Protein AF-A0A7S4JQP8-F1 (afdb_monomer)

Nearest PDB structures (foldseek):
  1o8s-assembly1_A  TM=8.466E-01  e=2.818E-06  Thermoclostridium stercorarium
  1w9s-assembly1_A  TM=8.184E-01  e=6.500E-06  Halalkalibacterium halodurans
  2v4v-assembly1_A  TM=8.368E-01  e=8.010E-06  Ruminiclostridium cellulolyticum
  8hcj-assembly2_F  TM=8.180E-01  e=1.754E-05  Pseudopedobacter saltans DSM 12145
  3c7o-assembly1_A  TM=5.383E-01  e=2.060E-06  Bacillus subtilis

pLDDT: mean 78.89, std 19.64, range [26.47, 97.94]

Foldseek 3Di:
DDPDDDPDDWWFFKWFFKKWFAFPNDADDDDDDDDPDPQFFFWWAQQALPEPRHPDIDGDGLQWWAWAKWWDQDDDPLWDFDPPGNITIAQQFDPNRDHRGTDGNVVRQVRQVVRVTGFAANVCSNVSRHPPRDDPRNRITYTHPATPDQPNHMDQQVQFPDWDDQVPDDPAWDDDPSIITRQIAFTKTKDFWHAQAAWPGTFKMKTKIADQDDFWKKFKAWADSPHDGFWIGGDDHLNGRPRIDIDITTGHTDHGTTMIMIHIHD

Secondary structure (DSSP, 8-state):
--------------EEEEEEEEETTEE---------SS---EEEEES-TTSTTTT-EEEE-TTS-BB--EEESS--TT-EE-TT-SSEEESSBTTTTB--SSB-HHHHHHHHHHTT-EEPPHHHHHTTTTTTSSTTGGGSEEE-SS-S----S-EEGGG-SEE--TTSSSS--EEETTEEE---TT-EEEEEEEE--STTSEEEEEEEEE--S---EEEEEESSTTSPEEEEE-PPP-SSTT-EEEEEEEB----SEEEEEEEEE-

Solvent-accessible surface area (backbone atoms only — not comparable to full-atom values): 14290 Å² total; per-residue (Å²): 141,81,87,72,84,73,79,76,86,80,65,31,51,47,27,36,38,30,40,29,52,34,43,86,89,42,81,53,74,84,84,84,89,80,72,102,56,102,70,79,40,33,18,25,26,18,27,16,55,90,38,98,47,31,78,41,72,44,72,35,54,50,83,44,68,31,18,47,43,30,27,25,86,60,92,53,94,89,49,42,65,43,97,92,36,86,40,26,15,27,24,50,48,70,94,84,45,44,64,48,71,64,39,32,49,70,57,43,44,51,56,18,45,77,68,75,29,34,47,27,42,48,67,47,32,67,69,37,37,55,44,95,40,48,80,74,44,38,73,32,50,20,49,25,70,29,54,67,59,54,45,80,21,70,38,50,38,58,66,46,73,45,60,61,68,68,81,79,48,97,79,35,76,41,75,52,97,50,20,26,32,47,37,32,72,76,30,35,42,22,38,65,50,36,40,35,43,59,74,82,42,24,48,33,42,31,40,32,35,11,20,50,61,75,73,38,34,32,41,33,14,44,54,38,94,84,37,60,76,38,31,65,44,74,74,64,73,53,76,27,54,87,35,69,48,79,48,77,32,62,38,55,76,42,60,44,73,37,31,36,12,43,32,24,37,109

Sequence (266 aa):
MARFPHPAVLSLLLMVASLLLIFDGRVITRKNTRGLSGDYGMMTVCGSTHTECGGKEVEADKSDLHAVRCCRDTEAPGWKKRQDCDVWATSHLGEDRTCYPTVTYETAEVICASTGARLCTASELLRDCLTNTGCGHNRRMVWSSSYPFPLYGRTLATDFVASVPTTVDTFGIVKGNNTVYNIDHEEWITYGNVFFGPSGTTSKIRVWYGKGCCEGYVEIRLGNQYGDIIGTFQPQDTGDWDNFEEVDIDIADVEGLHHITFVGKD

InterPro domains:
  IPR005084 Carbohydrate binding module family 6 [PF03422] (168-263)
  IPR005084 Carbohydrate binding module family 6 [PS51175] (153-266)
  IPR008979 Galactose-binding-like domain superfamily [SSF49785] (148-263)

Mean predicted aligned error: 13.32 Å

Structure (mmCIF, N/CA/C/O backbone):
data_AF-A0A7S4JQP8-F1
#
_entry.id   AF-A0A7S4JQP8-F1
#
loop_
_atom_site.group_PDB
_atom_site.id
_atom_site.type_symbol
_atom_site.label_atom_id
_atom_site.label_alt_id
_atom_site.label_comp_id
_atom_site.label_asym_id
_atom_site.label_entity_id
_atom_site.label_seq_id
_atom_site.pdbx_PDB_ins_code
_atom_site.Cartn_x
_atom_site.Cartn_y
_atom_site.Cartn_z
_atom_site.occupancy
_atom_site.B_iso_or_equiv
_atom_site.auth_seq_id
_atom_site.auth_comp_id
_atom_site.auth_asym_id
_atom_site.auth_atom_id
_atom_site.pdbx_PDB_model_num
ATOM 1 N N . MET A 1 1 ? -38.925 21.428 34.215 1.00 39.25 1 MET A N 1
ATOM 2 C CA . MET A 1 1 ? -39.577 20.636 33.150 1.00 39.25 1 MET A CA 1
ATOM 3 C C . MET A 1 1 ? -39.080 21.140 31.810 1.00 39.25 1 MET A C 1
ATOM 5 O O . MET A 1 1 ? -39.534 22.175 31.354 1.00 39.25 1 MET A O 1
ATOM 9 N N . ALA A 1 2 ? -38.138 20.421 31.213 1.00 26.47 2 ALA A N 1
ATOM 10 C CA . ALA A 1 2 ? -37.890 20.448 29.778 1.00 26.47 2 ALA A CA 1
ATOM 11 C C . ALA A 1 2 ? -37.507 19.011 29.412 1.00 26.47 2 ALA A C 1
ATOM 13 O O . ALA A 1 2 ? -36.350 18.616 29.485 1.00 26.47 2 ALA A O 1
ATOM 14 N N . ARG A 1 3 ? -38.535 18.186 29.182 1.00 32.88 3 ARG A N 1
ATOM 15 C CA . ARG A 1 3 ? -38.379 16.900 28.506 1.00 32.88 3 ARG A CA 1
ATOM 16 C C . ARG A 1 3 ? -38.156 17.246 27.040 1.00 32.88 3 ARG A C 1
ATOM 18 O O . ARG A 1 3 ? -39.112 17.627 26.371 1.00 32.88 3 ARG A O 1
ATOM 25 N N . PHE A 1 4 ? -36.916 17.170 26.579 1.00 29.06 4 PHE A N 1
ATOM 26 C CA . PHE A 1 4 ? -36.644 17.110 25.150 1.00 29.06 4 PHE A CA 1
ATOM 27 C C . PHE A 1 4 ? -36.737 15.645 24.717 1.00 29.06 4 PHE A C 1
ATOM 29 O O . PHE A 1 4 ? -36.238 14.776 25.437 1.00 29.06 4 PHE A O 1
ATOM 36 N N . PRO A 1 5 ? -37.432 15.344 23.611 1.00 32.78 5 PRO A N 1
ATOM 37 C CA . PRO A 1 5 ? -37.552 13.981 23.135 1.00 32.78 5 PRO A CA 1
ATOM 38 C C . PRO A 1 5 ? -36.178 13.555 22.616 1.00 32.78 5 PRO A C 1
ATOM 40 O O . PRO A 1 5 ? -35.692 14.101 21.633 1.00 32.78 5 PRO A O 1
ATOM 43 N N . HIS A 1 6 ? -35.537 12.605 23.294 1.00 32.22 6 HIS A N 1
ATOM 44 C CA . HIS A 1 6 ? -34.553 11.755 22.636 1.00 32.22 6 HIS A CA 1
ATOM 45 C C . HIS A 1 6 ? -35.277 11.001 21.516 1.00 32.22 6 HIS A C 1
ATOM 47 O O . HIS A 1 6 ? -36.210 10.252 21.826 1.00 32.22 6 HIS A O 1
ATOM 53 N N . PRO A 1 7 ? -34.857 11.102 20.246 1.00 29.97 7 PRO A N 1
ATOM 54 C CA . PRO A 1 7 ? -34.756 9.879 19.490 1.00 29.97 7 PRO A CA 1
ATOM 55 C C . PRO A 1 7 ? -33.595 9.113 20.130 1.00 29.97 7 PRO A C 1
ATOM 57 O O . PRO A 1 7 ? -32.455 9.568 20.164 1.00 29.97 7 PRO A O 1
ATOM 60 N N . ALA A 1 8 ? -33.925 7.994 20.760 1.00 30.05 8 ALA A N 1
ATOM 61 C CA . ALA A 1 8 ? -32.935 6.965 20.978 1.00 30.05 8 ALA A CA 1
ATOM 62 C C . ALA A 1 8 ? -32.353 6.539 19.619 1.00 30.05 8 ALA A C 1
ATOM 64 O O . ALA A 1 8 ? -32.999 6.706 18.582 1.00 30.05 8 ALA A O 1
ATOM 65 N N . VAL A 1 9 ? -31.217 5.858 19.718 1.00 32.12 9 VAL A N 1
ATOM 66 C CA . VAL A 1 9 ? -30.587 5.005 18.710 1.00 32.12 9 VAL A CA 1
ATOM 67 C C . VAL A 1 9 ? -29.604 5.739 17.788 1.00 32.12 9 VAL A C 1
ATOM 69 O O . VAL A 1 9 ? -29.924 6.757 17.187 1.00 32.12 9 VAL A O 1
ATOM 72 N N . LEU A 1 10 ? -28.427 5.123 17.682 1.00 33.88 10 LEU A N 1
ATOM 73 C CA . LEU A 1 10 ? -27.284 5.411 16.825 1.00 33.88 10 LEU A CA 1
ATOM 74 C C . LEU A 1 10 ? -26.237 6.409 17.330 1.00 33.88 10 LEU A C 1
ATOM 76 O O . LEU A 1 10 ? -26.150 7.536 16.858 1.00 33.88 10 LEU A O 1
ATOM 80 N N . SER A 1 11 ? -25.401 5.974 18.272 1.00 33.47 11 SER A N 1
ATOM 81 C CA . SER A 1 11 ? -24.052 6.532 18.390 1.00 33.47 11 SER A CA 1
ATOM 82 C C . SER A 1 11 ? -23.114 5.409 18.805 1.00 33.47 11 SER A C 1
ATOM 84 O O . SER A 1 11 ? -23.107 4.950 19.955 1.00 33.47 11 SER A O 1
ATOM 86 N N . LEU A 1 12 ? -22.386 4.885 17.825 1.00 36.38 12 LEU A N 1
ATOM 87 C CA . LEU A 1 12 ? -21.339 3.908 18.048 1.00 36.38 12 LEU A CA 1
ATOM 88 C C . LEU A 1 12 ? -20.077 4.683 18.440 1.00 36.38 12 LEU A C 1
ATOM 90 O O . LEU A 1 12 ? -19.212 4.965 17.623 1.00 36.38 12 LEU A O 1
ATOM 94 N N . LEU A 1 13 ? -19.923 5.026 19.720 1.00 40.72 13 LEU A N 1
ATOM 95 C CA . LEU A 1 13 ? -18.661 5.601 20.197 1.00 40.72 13 LEU A CA 1
ATOM 96 C C . LEU A 1 13 ? -17.579 4.511 20.292 1.00 40.72 13 LEU A C 1
ATOM 98 O O . LEU A 1 13 ? -17.158 4.103 21.367 1.00 40.72 13 LEU A O 1
ATOM 102 N N . LEU A 1 14 ? -17.122 3.973 19.165 1.00 45.31 14 LEU A N 1
ATOM 103 C CA . LEU A 1 14 ? -16.033 3.009 19.195 1.00 45.31 14 LEU A CA 1
ATOM 104 C C . LEU A 1 14 ? -14.716 3.745 19.440 1.00 45.31 14 LEU A C 1
ATOM 106 O O . LEU A 1 14 ? -14.209 4.414 18.543 1.00 45.31 14 LEU A O 1
ATOM 110 N N . MET A 1 15 ? -14.143 3.592 20.637 1.00 49.88 15 MET A N 1
ATOM 111 C CA . MET A 1 15 ? -12.766 4.006 20.881 1.00 49.88 15 MET A CA 1
ATOM 112 C C . MET A 1 15 ? -11.822 2.950 20.321 1.00 49.88 15 MET A C 1
ATOM 114 O O . MET A 1 15 ? -11.459 2.025 21.036 1.00 49.88 15 MET A O 1
ATOM 118 N N . VAL A 1 16 ? -11.412 3.051 19.055 1.00 52.31 16 VAL A N 1
ATOM 119 C CA . VAL A 1 16 ? -10.304 2.220 18.554 1.00 52.31 16 VAL A CA 1
ATOM 120 C C . VAL A 1 16 ? -9.015 2.878 19.002 1.00 52.31 16 VAL A C 1
ATOM 122 O O . VAL A 1 16 ? -8.843 4.077 18.814 1.00 52.31 16 VAL A O 1
ATOM 125 N N . ALA A 1 17 ? -8.101 2.120 19.594 1.00 44.03 17 ALA A N 1
ATOM 126 C CA . ALA A 1 17 ? -6.846 2.662 20.111 1.00 44.03 17 ALA A CA 1
ATOM 127 C C . ALA A 1 17 ? -5.607 2.049 19.440 1.00 44.03 17 ALA A C 1
ATOM 129 O O . ALA A 1 17 ? -4.531 2.650 19.368 1.00 44.03 17 ALA A O 1
ATOM 130 N N . SER A 1 18 ? -5.742 0.854 18.869 1.00 48.00 18 SER A N 1
ATOM 131 C CA . SER A 1 18 ? -4.726 0.252 18.008 1.00 48.00 18 SER A CA 1
ATOM 132 C C . SER A 1 18 ? -5.332 -0.839 17.129 1.00 48.00 18 SER A C 1
ATOM 134 O O . SER A 1 18 ? -6.201 -1.588 17.570 1.00 48.00 18 SER A O 1
ATOM 136 N N . LEU A 1 19 ? -4.808 -0.954 15.914 1.00 48.16 19 LEU A N 1
ATOM 137 C CA . LEU A 1 19 ? -5.085 -2.002 14.940 1.00 48.16 19 LEU A CA 1
ATOM 138 C C . LEU A 1 19 ? -3.850 -2.905 14.819 1.00 48.16 19 LEU A C 1
ATOM 140 O O . LEU A 1 19 ? -2.741 -2.411 14.635 1.00 48.16 19 LEU A O 1
ATOM 144 N N . LEU A 1 20 ? -4.003 -4.222 14.899 1.00 51.94 20 LEU A N 1
ATOM 145 C CA . LEU A 1 20 ? -2.900 -5.176 14.790 1.00 51.94 20 LEU A CA 1
ATOM 146 C C . LEU A 1 20 ? -3.295 -6.342 13.877 1.00 51.94 20 LEU A C 1
ATOM 148 O O . LEU A 1 20 ? -4.288 -7.003 14.125 1.00 51.94 20 LEU A O 1
ATOM 152 N N . LEU A 1 21 ? -2.493 -6.661 12.865 1.00 44.12 21 LEU A N 1
ATOM 153 C CA . LEU A 1 21 ? -2.680 -7.892 12.089 1.00 44.12 21 LEU A CA 1
ATOM 154 C C . LEU A 1 21 ? -2.099 -9.107 12.825 1.00 44.12 21 LEU A C 1
ATOM 156 O O . LEU A 1 21 ? -1.014 -9.016 13.412 1.00 44.12 21 LEU A O 1
ATOM 160 N N . ILE A 1 22 ? -2.796 -10.247 12.773 1.00 47.75 22 ILE A N 1
ATOM 161 C CA . ILE A 1 22 ? -2.301 -11.516 13.326 1.00 47.75 22 ILE A CA 1
ATOM 162 C C . ILE A 1 22 ? -1.881 -12.434 12.185 1.00 47.75 22 ILE A C 1
ATOM 164 O O . ILE A 1 22 ? -2.709 -12.866 11.386 1.00 47.75 22 ILE A O 1
ATOM 168 N N . PHE A 1 23 ? -0.598 -12.788 12.188 1.00 33.56 23 PHE A N 1
ATOM 169 C CA . PHE A 1 23 ? 0.024 -13.699 11.231 1.00 33.56 23 PHE A CA 1
ATOM 170 C C . PHE A 1 23 ? 0.344 -15.017 11.934 1.00 33.56 23 PHE A C 1
ATOM 172 O O . PHE A 1 23 ? 0.997 -14.997 12.982 1.00 33.56 23 PHE A O 1
ATOM 179 N N . ASP A 1 24 ? -0.118 -16.152 11.405 1.00 34.56 24 ASP A N 1
ATOM 180 C CA . ASP A 1 24 ? 0.146 -17.494 11.962 1.00 34.56 24 ASP A CA 1
ATOM 181 C C . ASP A 1 24 ? -0.058 -17.604 13.497 1.00 34.56 24 ASP A C 1
ATOM 183 O O . ASP A 1 24 ? 0.689 -18.278 14.213 1.00 34.56 24 ASP A O 1
ATOM 187 N N . GLY A 1 25 ? -1.046 -16.883 14.046 1.00 33.62 25 GLY A N 1
ATOM 188 C CA . GLY A 1 25 ? -1.347 -16.868 15.484 1.00 33.62 25 GLY A CA 1
ATOM 189 C C . GLY A 1 25 ? -0.334 -16.125 16.371 1.00 33.62 25 GLY A C 1
ATOM 190 O O . GLY A 1 25 ? -0.377 -16.271 17.594 1.00 33.62 25 GLY A O 1
ATOM 191 N N . ARG A 1 26 ? 0.584 -15.330 15.801 1.00 33.81 26 ARG A N 1
ATOM 192 C CA . ARG A 1 26 ? 1.598 -14.561 16.542 1.00 33.81 26 ARG A CA 1
ATOM 193 C C . ARG A 1 26 ? 1.399 -13.052 16.402 1.00 33.81 26 ARG A C 1
ATOM 195 O O . ARG A 1 26 ? 1.248 -12.513 15.311 1.00 33.81 26 ARG A O 1
ATOM 202 N N . VAL A 1 27 ? 1.466 -12.365 17.543 1.00 37.44 27 VAL A N 1
ATOM 203 C CA . VAL A 1 27 ? 1.458 -10.899 17.648 1.00 37.44 27 VAL A CA 1
ATOM 204 C C . VAL A 1 27 ? 2.862 -10.368 17.358 1.00 37.44 27 VAL A C 1
ATOM 206 O O . VAL A 1 27 ? 3.793 -10.633 18.120 1.00 37.44 27 VAL A O 1
ATOM 209 N N . ILE A 1 28 ? 3.029 -9.606 16.276 1.00 36.66 28 ILE A N 1
ATOM 210 C CA . ILE A 1 28 ? 4.296 -8.931 15.961 1.00 36.66 28 ILE A CA 1
ATOM 211 C C . ILE A 1 28 ? 4.335 -7.594 16.716 1.00 36.66 28 ILE A C 1
ATOM 213 O O . ILE A 1 28 ? 3.610 -6.652 16.393 1.00 36.66 28 ILE A O 1
ATOM 217 N N . THR A 1 29 ? 5.171 -7.500 17.752 1.00 31.31 29 THR A N 1
ATOM 218 C CA . THR A 1 29 ? 5.440 -6.249 18.476 1.00 31.31 29 THR A CA 1
ATOM 219 C C . THR A 1 29 ? 6.596 -5.487 17.817 1.00 31.31 29 THR A C 1
ATOM 221 O O . THR A 1 29 ? 7.614 -6.073 17.448 1.00 31.31 29 THR A O 1
ATOM 224 N N . ARG A 1 30 ? 6.431 -4.164 17.638 1.00 38.88 30 ARG A N 1
ATOM 225 C CA . ARG A 1 30 ? 7.412 -3.270 16.990 1.00 38.88 30 ARG A CA 1
ATOM 226 C C . ARG A 1 30 ? 8.821 -3.458 17.566 1.00 38.88 30 ARG A C 1
ATOM 228 O O . ARG A 1 30 ? 9.015 -3.360 18.777 1.00 38.88 30 ARG A O 1
ATOM 235 N N . LYS A 1 31 ? 9.824 -3.529 16.685 1.00 29.56 31 LYS A N 1
ATOM 236 C CA . LYS A 1 31 ? 11.172 -3.043 16.998 1.00 29.56 31 LYS A CA 1
ATOM 237 C C . LYS A 1 31 ? 11.390 -1.680 16.338 1.00 29.56 31 LYS A C 1
ATOM 239 O O . LYS A 1 31 ? 11.658 -1.594 15.151 1.00 29.56 31 LYS A O 1
ATOM 244 N N . ASN A 1 32 ? 11.380 -0.664 17.197 1.00 34.44 32 ASN A N 1
ATOM 245 C CA . ASN A 1 32 ? 12.042 0.631 17.058 1.00 34.44 32 ASN A CA 1
ATOM 246 C C . ASN A 1 32 ? 11.317 1.765 16.305 1.00 34.44 32 ASN A C 1
ATOM 248 O O . ASN A 1 32 ? 10.715 1.610 15.252 1.00 34.44 32 ASN A O 1
ATOM 252 N N . THR A 1 33 ? 11.389 2.926 16.944 1.00 46.28 33 THR A N 1
ATOM 253 C CA . THR A 1 33 ? 10.748 4.209 16.674 1.00 46.28 33 THR A CA 1
ATOM 254 C C . THR A 1 33 ? 11.698 5.137 15.919 1.00 46.28 33 THR A C 1
ATOM 256 O O . THR A 1 33 ? 12.756 5.479 16.449 1.00 46.28 33 THR A O 1
ATOM 259 N N . ARG A 1 34 ? 11.290 5.649 14.755 1.00 39.47 34 ARG A N 1
ATOM 260 C CA . ARG A 1 34 ? 11.720 6.972 14.281 1.00 39.47 34 ARG A CA 1
ATOM 261 C C . ARG A 1 34 ? 10.488 7.811 13.936 1.00 39.47 34 ARG A C 1
ATOM 263 O O . ARG A 1 34 ? 9.701 7.420 13.092 1.00 39.47 34 ARG A O 1
ATOM 270 N N . GLY A 1 35 ? 10.342 8.910 14.681 1.00 36.44 35 GLY A N 1
ATOM 271 C CA . GLY A 1 35 ? 9.712 10.182 14.304 1.00 36.44 35 GLY A CA 1
ATOM 272 C C . GLY A 1 35 ? 8.296 10.184 13.725 1.00 36.44 35 GLY A C 1
ATOM 273 O O . GLY A 1 35 ? 8.116 10.010 12.532 1.00 36.44 35 GLY A O 1
ATOM 274 N N . LEU A 1 36 ? 7.320 10.563 14.554 1.00 40.75 36 LEU A N 1
ATOM 275 C CA . LEU A 1 36 ? 5.998 11.063 14.154 1.00 40.75 36 LEU A CA 1
ATOM 276 C C . LEU A 1 36 ? 6.100 12.508 13.617 1.00 40.75 36 LEU A C 1
ATOM 278 O O . LEU A 1 36 ? 5.593 13.450 14.219 1.00 40.75 36 LEU A O 1
ATOM 282 N N . SER A 1 37 ? 6.812 12.692 12.510 1.00 37.66 37 SER A N 1
ATOM 283 C CA . SER A 1 37 ? 6.771 13.903 11.683 1.00 37.66 37 SER A CA 1
ATOM 284 C C . SER A 1 37 ? 6.393 13.429 10.291 1.00 37.66 37 SER A C 1
ATOM 286 O O . SER A 1 37 ? 6.977 12.455 9.833 1.00 37.66 37 SER A O 1
ATOM 288 N N . GLY A 1 38 ? 5.390 14.043 9.665 1.00 41.66 38 GLY A N 1
ATOM 289 C CA . GLY A 1 38 ? 4.713 13.569 8.449 1.00 41.66 38 GLY A CA 1
ATOM 290 C C . GLY A 1 38 ? 5.547 13.560 7.163 1.00 41.66 38 GLY A C 1
ATOM 291 O O . GLY A 1 38 ? 5.061 14.006 6.132 1.00 41.66 38 GLY A O 1
ATOM 292 N N . ASP A 1 39 ? 6.765 13.033 7.212 1.00 52.38 39 ASP A N 1
ATOM 293 C CA . ASP A 1 39 ? 7.685 12.885 6.093 1.00 52.38 39 ASP A CA 1
ATOM 294 C C . ASP A 1 39 ? 8.206 11.441 6.076 1.00 52.38 39 ASP A C 1
ATOM 296 O O . ASP A 1 39 ? 9.359 11.138 6.373 1.00 52.38 39 ASP A O 1
ATOM 300 N N . TYR A 1 40 ? 7.289 10.499 5.846 1.00 62.50 40 TYR A N 1
ATOM 301 C CA . TYR A 1 40 ? 7.658 9.095 5.704 1.00 62.50 40 TYR A CA 1
ATOM 302 C C . TYR A 1 40 ? 8.493 8.923 4.430 1.00 62.50 40 TYR A C 1
ATOM 304 O O . TYR A 1 40 ? 8.043 9.292 3.338 1.00 62.50 40 TYR A O 1
ATOM 312 N N . GLY A 1 41 ? 9.688 8.344 4.578 1.00 72.00 41 GLY A N 1
ATOM 313 C CA . GLY A 1 41 ? 10.519 7.911 3.459 1.00 72.00 41 GLY A CA 1
ATOM 314 C C . GLY A 1 41 ? 9.839 6.821 2.625 1.00 72.00 41 GLY A C 1
ATOM 315 O O . GLY A 1 41 ? 8.801 6.275 3.006 1.00 72.00 41 GLY A O 1
ATOM 316 N N . MET A 1 42 ? 10.423 6.497 1.474 1.00 83.81 42 MET A N 1
ATOM 317 C CA . MET A 1 42 ? 9.936 5.455 0.564 1.00 83.81 42 MET A CA 1
ATOM 318 C C . MET A 1 42 ? 10.933 4.310 0.487 1.00 83.81 42 MET A C 1
ATOM 320 O O . MET A 1 42 ? 12.132 4.493 0.705 1.00 83.81 42 MET A O 1
ATOM 324 N N . MET A 1 43 ? 10.449 3.111 0.169 1.00 87.81 43 MET A N 1
ATOM 325 C CA . MET A 1 43 ? 11.350 1.986 -0.028 1.00 87.81 43 MET A CA 1
ATOM 326 C C . MET A 1 43 ? 12.083 2.105 -1.336 1.00 87.81 43 MET A C 1
ATOM 328 O O . MET A 1 43 ? 11.499 2.296 -2.407 1.00 87.81 43 MET A O 1
ATOM 332 N N . THR A 1 44 ? 13.375 1.854 -1.237 1.00 94.25 44 THR A N 1
ATOM 333 C CA . THR A 1 44 ? 14.192 1.483 -2.370 1.00 94.25 44 THR A CA 1
ATOM 334 C C . THR A 1 44 ? 14.515 0.006 -2.279 1.00 94.25 44 THR A C 1
ATOM 336 O O . 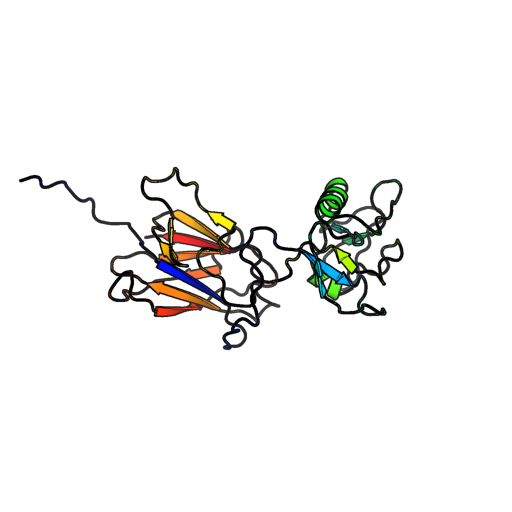THR A 1 44 ? 14.803 -0.527 -1.206 1.00 94.25 44 THR A O 1
ATOM 339 N N . VAL A 1 45 ? 14.491 -0.664 -3.423 1.00 94.81 45 VAL A N 1
ATOM 340 C CA . VAL A 1 45 ? 14.854 -2.078 -3.525 1.00 94.81 45 VAL A CA 1
ATOM 341 C C . VAL A 1 45 ? 15.954 -2.215 -4.555 1.00 94.81 45 VAL A C 1
ATOM 343 O O . VAL A 1 45 ? 15.960 -1.519 -5.573 1.00 94.81 45 VAL A O 1
ATOM 346 N N . CYS A 1 46 ? 16.914 -3.097 -4.302 1.00 95.50 46 CYS A N 1
ATOM 347 C CA . CYS A 1 46 ? 17.930 -3.384 -5.300 1.00 95.50 46 CYS A CA 1
ATOM 348 C C . CYS A 1 46 ? 17.277 -3.875 -6.599 1.00 95.50 46 CYS A C 1
ATOM 350 O O . CYS A 1 46 ? 16.419 -4.754 -6.593 1.00 95.50 46 CYS A O 1
ATOM 352 N N . GLY A 1 47 ? 17.712 -3.332 -7.735 1.00 93.81 47 GLY A N 1
ATOM 353 C CA . GLY A 1 47 ? 17.128 -3.634 -9.037 1.00 93.81 47 GLY A CA 1
ATOM 354 C C . GLY A 1 47 ? 17.354 -5.070 -9.517 1.00 93.81 47 GLY A C 1
ATOM 355 O O . GLY A 1 47 ? 16.886 -5.411 -10.606 1.00 93.81 47 GLY A O 1
ATOM 356 N N . SER A 1 48 ? 18.105 -5.890 -8.782 1.00 94.31 48 SER A N 1
ATOM 357 C CA . SER A 1 48 ? 18.115 -7.335 -8.956 1.00 94.31 48 SER A CA 1
ATOM 358 C C . SER A 1 48 ? 18.622 -8.066 -7.718 1.00 94.31 48 SER A C 1
ATOM 360 O O . SER A 1 48 ? 19.654 -7.682 -7.166 1.00 94.31 48 SER A O 1
ATOM 362 N N . THR A 1 49 ? 17.999 -9.193 -7.369 1.00 91.00 49 THR A N 1
ATOM 363 C CA . THR A 1 49 ? 18.458 -10.076 -6.283 1.00 91.00 49 THR A CA 1
ATOM 364 C C . THR A 1 49 ? 19.802 -10.765 -6.560 1.00 91.00 49 THR A C 1
ATOM 366 O O . THR A 1 49 ? 20.459 -11.232 -5.634 1.00 91.00 49 THR A O 1
ATOM 369 N N . HIS A 1 50 ? 20.276 -10.761 -7.810 1.00 92.12 50 HIS A N 1
ATOM 370 C CA . HIS A 1 50 ? 21.499 -11.444 -8.251 1.00 92.12 50 HIS A CA 1
ATOM 371 C C . HIS A 1 50 ? 22.723 -10.518 -8.397 1.00 92.12 50 HIS A C 1
ATOM 373 O O . HIS A 1 50 ? 23.619 -10.781 -9.201 1.00 92.12 50 HIS A O 1
ATOM 379 N N . THR A 1 51 ? 22.758 -9.395 -7.678 1.00 92.31 51 THR A N 1
ATOM 380 C CA . THR A 1 51 ? 23.845 -8.398 -7.760 1.00 92.31 51 THR A CA 1
ATOM 381 C C . THR A 1 51 ? 24.434 -8.072 -6.390 1.00 92.31 51 THR A C 1
ATOM 383 O O . THR A 1 51 ? 23.998 -8.623 -5.384 1.00 92.31 51 THR A O 1
ATOM 386 N N . GLU A 1 52 ? 25.421 -7.167 -6.314 1.00 91.94 52 GLU A N 1
ATOM 387 C CA . GLU A 1 52 ? 26.078 -6.831 -5.040 1.00 91.94 52 GLU A CA 1
ATOM 388 C C . GLU A 1 52 ? 25.125 -6.185 -4.009 1.00 91.94 52 GLU A C 1
ATOM 390 O O . GLU A 1 52 ? 25.362 -6.278 -2.802 1.00 91.94 52 GLU A O 1
ATOM 395 N N . CYS A 1 53 ? 24.038 -5.540 -4.456 1.00 91.06 53 CYS A N 1
ATOM 396 C CA . CYS A 1 53 ? 22.971 -5.052 -3.574 1.00 91.06 53 CYS A CA 1
ATOM 397 C C . CYS A 1 53 ? 21.798 -6.031 -3.419 1.00 91.06 53 CYS A C 1
ATOM 399 O O . CYS A 1 53 ? 20.803 -5.669 -2.799 1.00 91.06 53 CYS A O 1
ATOM 401 N N . GLY A 1 54 ? 21.881 -7.235 -3.991 1.00 90.06 54 GLY A N 1
ATOM 402 C CA . GLY A 1 54 ? 20.746 -8.137 -4.157 1.00 90.06 54 GLY A CA 1
ATOM 403 C C . GLY A 1 54 ? 19.997 -8.447 -2.865 1.00 90.06 54 GLY A C 1
ATOM 404 O O . GLY A 1 54 ? 20.606 -8.669 -1.821 1.00 90.06 54 GLY A O 1
ATOM 405 N N . GLY A 1 55 ? 18.663 -8.415 -2.940 1.00 77.31 55 GLY A N 1
ATOM 406 C CA . GLY A 1 55 ? 17.775 -8.655 -1.799 1.00 77.31 55 GLY A CA 1
ATOM 407 C C . GLY A 1 55 ? 17.748 -7.532 -0.758 1.00 77.31 55 GLY A C 1
ATOM 408 O O . GLY A 1 55 ? 17.098 -7.688 0.269 1.00 77.31 55 GLY A O 1
ATOM 409 N N . LYS A 1 56 ? 18.449 -6.411 -0.983 1.00 86.38 56 LYS A N 1
ATOM 410 C CA . LYS A 1 56 ? 18.389 -5.260 -0.077 1.00 86.38 56 LYS A CA 1
ATOM 411 C C . LYS A 1 56 ? 17.151 -4.416 -0.331 1.00 86.38 56 LYS A C 1
ATOM 413 O O . LYS A 1 56 ? 16.842 -4.055 -1.468 1.00 86.38 56 LYS A O 1
ATOM 418 N N . GLU A 1 57 ? 16.561 -4.027 0.783 1.00 88.75 57 GLU A N 1
ATOM 419 C CA . GLU A 1 57 ? 15.458 -3.098 0.931 1.00 88.75 57 GLU A CA 1
ATOM 420 C C . GLU A 1 57 ? 15.896 -2.023 1.920 1.00 88.75 57 GLU A C 1
ATOM 422 O O . GLU A 1 57 ? 16.426 -2.341 2.988 1.00 88.75 57 GLU A O 1
ATOM 427 N N . VAL A 1 58 ? 15.754 -0.758 1.540 1.00 89.31 58 VAL A N 1
ATOM 428 C CA . VAL A 1 58 ? 16.243 0.363 2.342 1.00 89.31 58 VAL A CA 1
ATOM 429 C C . VAL A 1 58 ? 15.229 1.493 2.294 1.00 89.31 58 VAL A C 1
ATOM 431 O O . VAL A 1 58 ? 14.848 1.945 1.213 1.00 89.31 58 VAL A O 1
ATOM 434 N N . GLU A 1 59 ? 14.832 1.958 3.475 1.00 88.31 59 GLU A N 1
ATOM 435 C CA . GLU A 1 59 ? 14.133 3.228 3.649 1.00 88.31 59 GLU A CA 1
ATOM 436 C C . GLU A 1 59 ? 15.022 4.375 3.165 1.00 88.31 59 GLU A C 1
ATOM 438 O O . GLU A 1 59 ? 16.148 4.528 3.643 1.00 88.31 59 GLU A O 1
ATOM 443 N N . ALA A 1 60 ? 14.508 5.175 2.237 1.00 89.25 60 ALA A N 1
ATOM 444 C CA . ALA A 1 60 ? 15.177 6.358 1.717 1.00 89.25 60 ALA A CA 1
ATOM 445 C C . ALA A 1 60 ? 14.281 7.589 1.869 1.00 89.25 60 ALA A C 1
ATOM 447 O O . ALA A 1 60 ? 13.054 7.503 1.760 1.00 89.25 60 ALA A O 1
ATOM 448 N N . ASP A 1 61 ? 14.896 8.741 2.112 1.00 88.25 61 ASP A N 1
ATOM 449 C CA . ASP A 1 61 ? 14.192 10.018 2.140 1.00 88.25 61 ASP A CA 1
ATOM 450 C C . ASP A 1 61 ? 13.709 10.359 0.726 1.00 88.25 61 ASP A C 1
ATOM 452 O O . ASP A 1 61 ? 14.405 10.092 -0.249 1.00 88.25 61 ASP A O 1
ATOM 456 N N . LYS A 1 62 ? 12.533 10.971 0.565 1.00 87.38 62 LYS A N 1
ATOM 457 C CA . LYS A 1 62 ? 12.005 11.295 -0.775 1.00 87.38 62 LYS A CA 1
ATOM 458 C C . LYS A 1 62 ? 12.931 12.209 -1.586 1.00 87.38 62 LYS A C 1
ATOM 460 O O . LYS A 1 62 ? 12.845 12.212 -2.819 1.00 87.38 62 LYS A O 1
ATOM 465 N N . SER A 1 63 ? 13.787 12.977 -0.910 1.00 90.31 63 SER A N 1
ATOM 466 C CA . SER A 1 63 ? 14.816 13.826 -1.511 1.00 90.31 63 SER A CA 1
ATOM 467 C C . SER A 1 63 ? 16.090 13.076 -1.922 1.00 90.31 63 SER A C 1
ATOM 469 O O . SER A 1 63 ? 16.881 13.628 -2.693 1.00 90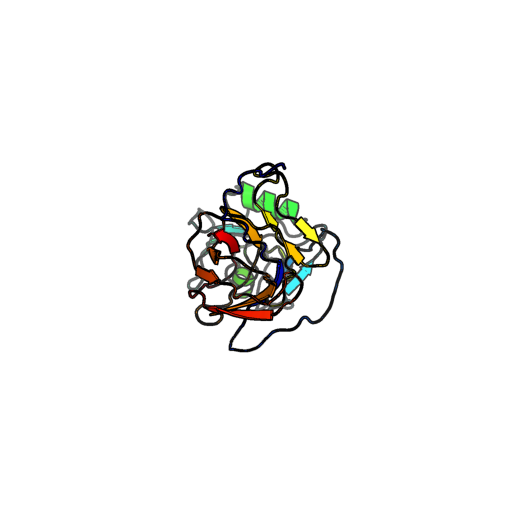.31 63 SER A O 1
ATOM 471 N N . ASP A 1 64 ? 16.276 11.823 -1.487 1.00 95.38 64 ASP A N 1
ATOM 472 C CA . ASP A 1 64 ? 17.378 10.973 -1.935 1.00 95.38 64 ASP A CA 1
ATOM 473 C C . ASP A 1 64 ? 17.284 10.692 -3.443 1.00 95.38 64 ASP A C 1
ATOM 475 O O . ASP A 1 64 ? 16.247 10.853 -4.092 1.00 95.38 64 ASP A O 1
ATOM 479 N N . LEU A 1 65 ? 18.401 10.270 -4.036 1.00 97.44 65 LEU A N 1
ATOM 480 C CA . LEU A 1 65 ? 18.499 10.037 -5.474 1.00 97.44 65 LEU A CA 1
ATOM 481 C C . LEU A 1 65 ? 18.679 8.554 -5.775 1.00 97.44 65 LEU A C 1
ATOM 483 O O . LEU A 1 65 ? 19.737 7.974 -5.523 1.00 97.44 65 LEU A O 1
ATOM 487 N N . HIS A 1 66 ? 17.671 7.964 -6.413 1.00 97.75 66 HIS A N 1
ATOM 488 C CA . HIS A 1 66 ? 17.680 6.555 -6.798 1.00 97.75 66 HIS A CA 1
ATOM 489 C C . HIS A 1 66 ? 17.245 6.354 -8.249 1.00 97.75 66 HIS A C 1
ATOM 491 O O . HIS A 1 66 ? 16.807 7.284 -8.932 1.00 97.75 66 HIS A O 1
ATOM 497 N N . ALA A 1 67 ? 17.441 5.133 -8.749 1.00 97.62 67 ALA A N 1
ATOM 498 C CA . ALA A 1 67 ? 17.079 4.785 -10.113 1.00 97.62 67 ALA A CA 1
ATOM 499 C C . ALA A 1 67 ? 15.569 4.562 -10.246 1.00 97.62 67 ALA A C 1
ATOM 501 O O . ALA A 1 67 ? 14.906 4.155 -9.293 1.00 97.62 67 ALA A O 1
ATOM 502 N N . VAL A 1 68 ? 15.036 4.764 -11.451 1.00 97.25 68 VAL A N 1
ATOM 503 C CA . VAL A 1 68 ? 13.613 4.553 -11.740 1.00 97.25 68 VAL A CA 1
ATOM 504 C C . VAL A 1 68 ? 13.424 3.370 -12.659 1.00 97.25 68 VAL A C 1
ATOM 506 O O . VAL A 1 68 ? 14.118 3.196 -13.662 1.00 97.25 68 VAL A O 1
ATOM 509 N N . ARG A 1 69 ? 12.425 2.569 -12.312 1.00 96.88 69 ARG A N 1
ATOM 510 C CA . ARG A 1 69 ? 11.814 1.592 -13.193 1.00 96.88 69 ARG A CA 1
ATOM 511 C C . ARG A 1 69 ? 10.318 1.641 -12.977 1.00 96.88 69 ARG A C 1
ATOM 513 O O . ARG A 1 69 ? 9.869 1.769 -11.841 1.00 96.88 69 ARG A O 1
ATOM 520 N N . CYS A 1 70 ? 9.573 1.515 -14.060 1.00 97.38 70 CYS A N 1
ATOM 521 C CA . CYS A 1 70 ? 8.127 1.627 -14.007 1.00 97.38 70 CYS A CA 1
ATOM 522 C C . CYS A 1 70 ? 7.484 0.271 -14.279 1.00 97.38 70 CYS A C 1
ATOM 524 O O . CYS A 1 70 ? 8.028 -0.535 -15.043 1.00 97.38 70 CYS A O 1
ATOM 526 N N . CYS A 1 71 ? 6.327 0.052 -13.659 1.00 97.19 71 CYS A N 1
ATOM 527 C CA . CYS A 1 71 ? 5.468 -1.111 -13.826 1.00 97.19 71 CYS A CA 1
ATOM 528 C C . CYS A 1 71 ? 4.128 -0.691 -14.411 1.00 97.19 71 CYS A C 1
ATOM 530 O O . CYS A 1 71 ? 3.603 0.381 -14.112 1.00 97.19 71 CYS A O 1
ATOM 532 N N . ARG A 1 72 ? 3.568 -1.565 -15.236 1.00 95.38 72 ARG A N 1
ATOM 533 C CA . ARG A 1 72 ? 2.269 -1.396 -15.863 1.00 95.38 72 ARG A CA 1
ATOM 534 C C . ARG A 1 72 ? 1.506 -2.710 -15.801 1.00 95.38 72 ARG A C 1
ATOM 536 O O . ARG A 1 72 ? 2.072 -3.775 -16.037 1.00 95.38 72 ARG A O 1
ATOM 543 N N . ASP A 1 73 ? 0.211 -2.623 -15.534 1.00 92.44 73 ASP A N 1
ATOM 544 C CA . ASP A 1 73 ? -0.650 -3.805 -15.415 1.00 92.44 73 ASP A CA 1
ATOM 545 C C . ASP A 1 73 ? -1.145 -4.302 -16.794 1.00 92.44 73 ASP A C 1
ATOM 547 O O . ASP A 1 73 ? -1.650 -5.412 -16.935 1.00 92.44 73 ASP A O 1
ATOM 551 N N . THR A 1 74 ? -0.947 -3.500 -17.847 1.00 92.88 74 THR A N 1
ATOM 552 C CA . THR A 1 74 ? -1.313 -3.790 -19.245 1.00 92.88 74 THR A CA 1
ATOM 553 C C . THR A 1 74 ? -0.098 -3.782 -20.171 1.00 92.88 74 THR A C 1
ATOM 555 O O . THR A 1 74 ? 0.880 -3.075 -19.924 1.00 92.88 74 THR A O 1
ATOM 558 N N . GLU A 1 75 ? -0.160 -4.568 -21.249 1.00 94.00 75 GLU A N 1
ATOM 559 C CA . GLU A 1 75 ? 0.906 -4.632 -22.253 1.00 94.00 75 GLU A CA 1
ATOM 560 C C . GLU A 1 75 ? 1.074 -3.293 -22.980 1.00 94.00 75 GLU A C 1
ATOM 562 O O . GLU A 1 75 ? 0.099 -2.608 -23.300 1.00 94.00 75 GLU A O 1
ATOM 567 N N . ALA A 1 76 ? 2.326 -2.929 -23.261 1.00 92.06 76 ALA A N 1
ATOM 568 C CA . ALA A 1 76 ? 2.663 -1.747 -24.038 1.00 92.06 76 ALA A CA 1
ATOM 569 C C . ALA A 1 76 ? 3.952 -1.964 -24.858 1.00 92.06 76 ALA A C 1
ATOM 571 O O . ALA A 1 76 ? 4.843 -2.703 -24.425 1.00 92.06 76 ALA A O 1
ATOM 572 N N . PRO A 1 77 ? 4.102 -1.306 -26.025 1.00 91.12 77 PRO A N 1
ATOM 573 C CA . PRO A 1 77 ? 5.290 -1.447 -26.865 1.00 91.12 77 P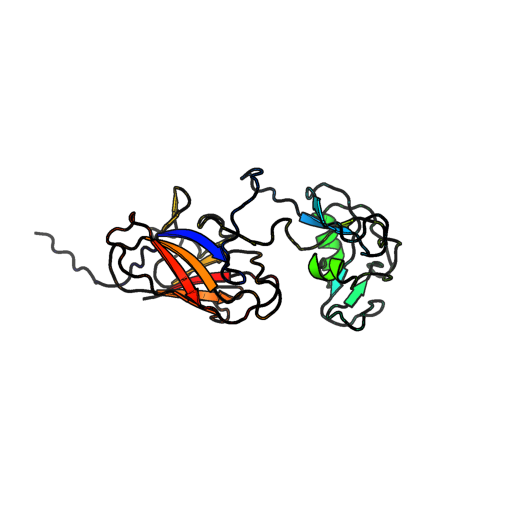RO A CA 1
ATOM 574 C C . PRO A 1 77 ? 6.590 -1.138 -26.112 1.00 91.12 77 PRO A C 1
ATOM 576 O O . PRO A 1 77 ? 6.729 -0.087 -25.493 1.00 91.12 77 PRO A O 1
ATOM 579 N N . GLY A 1 78 ? 7.558 -2.055 -26.174 1.00 89.94 78 GLY A N 1
ATOM 580 C CA . GLY A 1 78 ? 8.863 -1.902 -25.518 1.00 89.94 78 GLY A CA 1
ATOM 581 C C . GLY A 1 78 ? 8.903 -2.301 -24.037 1.00 89.94 78 GLY A C 1
ATOM 582 O O . GLY A 1 78 ? 9.992 -2.339 -23.459 1.00 89.94 78 GLY A O 1
ATOM 583 N N . TRP A 1 79 ? 7.764 -2.654 -23.441 1.00 94.56 79 TRP A N 1
ATOM 584 C CA . TRP A 1 79 ? 7.684 -3.191 -22.086 1.00 94.56 79 TRP A CA 1
ATOM 585 C C . TRP A 1 79 ? 7.877 -4.706 -22.094 1.00 94.56 79 TRP A C 1
ATOM 587 O O . TRP A 1 79 ? 7.557 -5.382 -23.070 1.00 94.56 79 TRP A O 1
ATOM 597 N N . LYS A 1 80 ? 8.421 -5.259 -21.007 1.00 94.44 80 LYS A N 1
ATOM 598 C CA . LYS A 1 80 ? 8.689 -6.698 -20.889 1.00 94.44 80 LYS A CA 1
ATOM 599 C C . LYS A 1 80 ? 7.958 -7.284 -19.691 1.00 94.44 80 LYS A C 1
ATOM 601 O O . LYS A 1 80 ? 8.004 -6.703 -18.611 1.00 94.44 80 LYS A O 1
ATOM 606 N N . LYS A 1 81 ? 7.359 -8.459 -19.871 1.00 94.81 81 LYS A N 1
ATOM 607 C CA . LYS A 1 81 ? 6.771 -9.270 -18.800 1.00 94.81 81 LYS A CA 1
ATOM 608 C C . LYS A 1 81 ? 7.568 -10.562 -18.642 1.00 94.81 81 LYS A C 1
ATOM 610 O O . LYS A 1 81 ? 7.917 -11.202 -19.634 1.00 94.81 81 LYS A O 1
ATOM 615 N N . ARG A 1 82 ? 7.908 -10.918 -17.402 1.00 91.44 82 ARG A N 1
ATOM 616 C CA . ARG A 1 82 ? 8.565 -12.194 -17.066 1.00 91.44 82 ARG A CA 1
ATOM 617 C C . ARG A 1 82 ? 7.509 -13.264 -16.774 1.00 91.44 82 ARG A C 1
ATOM 619 O O . ARG A 1 82 ? 6.400 -12.927 -16.383 1.00 91.44 82 ARG A O 1
ATOM 626 N N . GLN A 1 83 ? 7.875 -14.536 -16.953 1.00 84.25 83 GLN A N 1
ATOM 627 C CA . GLN A 1 83 ? 6.962 -15.686 -16.864 1.00 84.25 83 GLN A CA 1
ATOM 628 C C . GLN A 1 83 ? 6.201 -15.786 -15.524 1.00 84.25 83 GLN A C 1
ATOM 630 O O . GLN A 1 83 ? 5.043 -16.183 -15.542 1.00 84.25 83 GLN A O 1
ATOM 635 N N . ASP A 1 84 ? 6.803 -15.344 -14.411 1.00 85.00 84 ASP A N 1
ATOM 636 C CA . ASP A 1 84 ? 6.240 -15.443 -13.046 1.00 85.00 84 ASP A CA 1
ATOM 637 C C . ASP A 1 84 ? 5.847 -14.079 -12.445 1.00 85.00 84 ASP A C 1
ATOM 639 O O . ASP A 1 84 ? 5.829 -13.877 -11.227 1.00 85.00 84 ASP A O 1
ATOM 643 N N . CYS A 1 85 ? 5.599 -13.100 -13.310 1.00 88.94 85 CYS A N 1
ATOM 644 C CA . CYS A 1 85 ? 5.269 -11.737 -12.923 1.00 88.94 85 CYS A CA 1
ATOM 645 C C . CYS A 1 85 ? 3.993 -11.306 -13.618 1.00 88.94 85 CYS A C 1
ATOM 647 O O . CYS A 1 85 ? 3.871 -11.490 -14.824 1.00 88.94 85 CYS A O 1
ATOM 649 N N . ASP A 1 86 ? 3.086 -10.666 -12.887 1.00 90.00 86 ASP A N 1
ATOM 650 C CA . ASP A 1 86 ? 1.815 -10.187 -13.442 1.00 90.00 86 ASP A CA 1
ATOM 651 C C . ASP A 1 86 ? 1.952 -8.842 -14.159 1.00 90.00 86 ASP A C 1
ATOM 653 O O . ASP A 1 86 ? 1.158 -8.524 -15.047 1.00 90.00 86 ASP A O 1
ATOM 657 N N . VAL A 1 87 ? 3.025 -8.112 -13.855 1.00 94.00 87 VAL A N 1
ATOM 658 C CA . VAL A 1 87 ? 3.310 -6.775 -14.375 1.00 94.00 87 VAL A CA 1
ATOM 659 C C . VAL A 1 87 ? 4.252 -6.767 -15.573 1.00 94.00 87 VAL A C 1
ATOM 661 O O . VAL A 1 87 ? 5.183 -7.568 -15.692 1.00 94.00 87 VAL A O 1
ATOM 664 N N . TRP A 1 88 ? 4.036 -5.782 -16.436 1.00 96.31 88 TRP A N 1
ATOM 665 C CA . TRP A 1 88 ? 4.966 -5.354 -17.469 1.00 96.31 88 TRP A CA 1
ATOM 666 C C . TRP A 1 88 ? 5.901 -4.293 -16.897 1.00 96.31 88 TRP A C 1
ATOM 668 O O . TRP A 1 88 ? 5.447 -3.382 -16.213 1.00 96.31 88 TRP A O 1
ATOM 678 N N . ALA A 1 89 ? 7.195 -4.362 -17.202 1.00 95.94 89 ALA A N 1
ATOM 679 C CA . ALA A 1 89 ? 8.179 -3.410 -16.699 1.00 95.94 89 ALA A CA 1
ATOM 680 C C . ALA A 1 89 ? 9.115 -2.884 -17.796 1.00 95.94 89 ALA A C 1
ATOM 682 O O . ALA A 1 89 ? 9.458 -3.591 -18.751 1.00 95.94 89 ALA A O 1
ATOM 683 N N . THR A 1 90 ? 9.579 -1.643 -17.631 1.00 95.88 90 THR A N 1
ATOM 684 C CA . THR A 1 90 ? 10.642 -1.044 -18.450 1.00 95.88 90 THR A CA 1
ATOM 685 C C . THR A 1 90 ? 11.539 -0.123 -17.616 1.00 95.88 90 THR A C 1
ATOM 687 O O . THR A 1 90 ? 11.117 0.442 -16.607 1.00 95.88 90 THR A O 1
ATOM 690 N N . SER A 1 91 ? 12.793 0.029 -18.053 1.00 96.19 91 SER A N 1
ATOM 691 C CA . SER A 1 91 ? 13.688 1.109 -17.598 1.00 96.19 91 SER A CA 1
ATOM 692 C C . SER A 1 91 ? 13.900 2.183 -18.679 1.00 96.19 91 SER A C 1
ATOM 694 O O . SER A 1 91 ? 14.439 3.239 -18.377 1.00 96.19 91 SER A O 1
ATOM 696 N N . HIS A 1 92 ? 13.515 1.911 -19.933 1.00 95.81 92 HIS A N 1
ATOM 697 C CA . HIS A 1 92 ? 13.549 2.877 -21.034 1.00 95.81 92 HIS A CA 1
ATOM 698 C C . HIS A 1 92 ? 12.205 3.598 -21.080 1.00 95.81 92 HIS A C 1
ATOM 700 O O . HIS A 1 92 ? 11.196 2.975 -21.422 1.00 95.81 92 HIS A O 1
ATOM 706 N N . LEU A 1 93 ? 12.196 4.873 -20.703 1.00 93.69 93 LEU A N 1
ATOM 707 C CA . LEU A 1 93 ? 10.977 5.634 -20.442 1.00 93.69 93 LEU A CA 1
ATOM 708 C C . LEU A 1 93 ? 10.838 6.776 -21.458 1.00 93.69 93 LEU A C 1
ATOM 710 O O . LEU A 1 93 ? 11.819 7.441 -21.790 1.00 93.69 93 LEU A O 1
ATOM 714 N N . GLY A 1 94 ? 9.620 6.968 -21.970 1.00 87.31 94 GLY A N 1
ATOM 715 C CA . GLY A 1 94 ? 9.339 7.875 -23.088 1.00 87.31 94 GLY A CA 1
ATOM 716 C C . GLY A 1 94 ? 9.781 7.333 -24.455 1.00 87.31 94 GLY A C 1
ATOM 717 O O . GLY A 1 94 ? 10.375 6.257 -24.562 1.00 87.31 94 GLY A O 1
ATOM 718 N N . GLU A 1 95 ? 9.485 8.090 -25.513 1.00 85.69 95 GLU A N 1
ATOM 719 C CA . GLU A 1 95 ? 9.822 7.724 -26.900 1.00 85.69 95 GLU A CA 1
ATOM 720 C C . GLU A 1 95 ? 11.340 7.656 -27.128 1.00 85.69 95 GLU A C 1
ATOM 722 O O . GLU A 1 95 ? 11.834 6.743 -27.791 1.00 85.69 95 GLU A O 1
ATOM 727 N N . ASP A 1 96 ? 12.087 8.548 -26.473 1.00 90.12 96 ASP A N 1
ATOM 728 C CA . ASP A 1 96 ? 13.551 8.628 -26.544 1.00 90.12 96 ASP A CA 1
ATOM 729 C C . ASP A 1 96 ? 14.268 7.535 -25.739 1.00 90.12 96 ASP A C 1
ATOM 731 O O . ASP A 1 96 ? 15.499 7.460 -25.733 1.00 90.12 96 ASP A O 1
ATOM 735 N N . ARG A 1 97 ? 13.513 6.653 -25.065 1.00 92.62 97 ARG A N 1
ATOM 736 C CA . ARG A 1 97 ? 14.048 5.541 -24.264 1.00 92.62 97 ARG A CA 1
ATOM 737 C C . ARG A 1 97 ? 15.005 6.014 -23.164 1.00 92.62 97 ARG A C 1
ATOM 739 O O . ARG A 1 97 ? 15.995 5.340 -22.862 1.00 92.62 97 ARG A O 1
ATOM 746 N N . THR A 1 98 ? 14.688 7.150 -22.553 1.00 95.56 98 THR A N 1
ATOM 747 C CA . THR A 1 98 ? 15.502 7.814 -21.534 1.00 95.56 98 THR A CA 1
ATOM 748 C C . THR A 1 98 ? 15.670 6.935 -20.296 1.00 95.56 98 THR A C 1
ATOM 750 O O . THR A 1 98 ? 14.737 6.262 -19.855 1.00 95.56 98 THR A O 1
ATOM 753 N N . CYS A 1 99 ? 16.880 6.952 -19.734 1.00 96.69 99 CYS A N 1
ATOM 754 C CA . CYS A 1 99 ? 17.234 6.266 -18.496 1.00 96.69 99 CYS A CA 1
ATOM 755 C C . CYS A 1 99 ? 17.348 7.272 -17.348 1.00 96.69 99 CYS A C 1
ATOM 757 O O . CYS A 1 99 ? 18.042 8.280 -17.484 1.00 96.69 99 CYS A O 1
ATOM 759 N N . TYR A 1 100 ? 16.769 6.949 -16.191 1.00 97.12 100 TYR A N 1
ATOM 760 C CA . TYR A 1 100 ? 16.793 7.808 -15.003 1.00 97.12 100 TYR A CA 1
ATOM 761 C C . TYR A 1 100 ? 17.517 7.095 -13.851 1.00 97.12 100 TYR A C 1
ATOM 763 O O . TYR A 1 100 ? 16.885 6.400 -13.056 1.00 97.12 100 TYR A O 1
ATOM 771 N N . PRO A 1 101 ? 18.859 7.207 -13.764 1.00 96.88 101 PRO A N 1
ATOM 772 C CA . PRO A 1 101 ? 19.648 6.503 -12.752 1.00 96.88 101 PRO A CA 1
ATOM 773 C C . PRO A 1 101 ? 19.610 7.151 -11.364 1.00 96.88 101 PRO A C 1
ATOM 775 O O . PRO A 1 101 ? 19.971 6.481 -10.399 1.00 96.88 101 PRO A O 1
ATOM 778 N N . THR A 1 102 ? 19.254 8.435 -11.283 1.00 96.69 102 THR A N 1
ATOM 779 C CA . THR A 1 102 ? 19.334 9.259 -10.069 1.00 96.69 102 THR A CA 1
ATOM 780 C C . THR A 1 102 ? 18.294 10.374 -10.130 1.00 96.69 102 THR A C 1
ATOM 782 O O . THR A 1 102 ? 18.530 11.410 -10.752 1.00 96.69 102 THR A O 1
ATOM 785 N N . VAL A 1 103 ? 17.142 10.166 -9.508 1.00 97.94 103 VAL A N 1
ATOM 786 C CA . VAL A 1 103 ? 16.094 11.185 -9.351 1.00 97.94 103 VAL A CA 1
ATOM 787 C C . VAL A 1 103 ? 15.440 11.053 -7.979 1.00 97.94 103 VAL A C 1
ATOM 789 O O . VAL A 1 103 ? 15.558 10.005 -7.340 1.00 97.94 103 VAL A O 1
ATOM 792 N N . THR A 1 104 ? 14.749 12.106 -7.545 1.00 97.19 104 THR A N 1
ATOM 793 C CA . THR A 1 104 ? 13.937 12.095 -6.321 1.00 97.19 104 THR A CA 1
ATOM 794 C C . THR A 1 104 ? 12.698 11.222 -6.484 1.00 97.19 104 THR A C 1
ATOM 796 O O . THR A 1 104 ? 12.297 10.908 -7.610 1.00 97.19 104 THR A O 1
ATOM 799 N N . TYR A 1 105 ? 12.071 10.851 -5.368 1.00 94.81 105 TYR A N 1
ATOM 800 C CA . TYR A 1 105 ? 10.864 10.024 -5.386 1.00 94.81 105 TYR A CA 1
ATOM 801 C C . TYR A 1 105 ? 9.712 10.693 -6.155 1.00 94.81 105 TYR A C 1
ATOM 803 O O . TYR A 1 105 ? 9.141 10.088 -7.059 1.00 94.81 105 TYR A O 1
ATOM 811 N N . GLU A 1 106 ? 9.437 11.973 -5.882 1.00 93.62 106 GLU A N 1
ATOM 812 C CA . GLU A 1 106 ? 8.381 12.738 -6.567 1.00 93.62 106 GLU A CA 1
ATOM 813 C C . GLU A 1 106 ? 8.619 12.800 -8.086 1.00 93.62 106 GLU A C 1
ATOM 815 O O . GLU A 1 106 ? 7.710 12.597 -8.891 1.00 93.62 106 GLU A O 1
ATOM 820 N N . THR A 1 107 ? 9.875 12.989 -8.501 1.00 96.56 107 THR A N 1
ATOM 821 C CA . THR A 1 107 ? 10.241 12.963 -9.923 1.00 96.56 107 THR A CA 1
ATOM 822 C C . THR A 1 107 ? 10.008 11.576 -10.527 1.00 96.56 107 THR A C 1
ATOM 824 O O . THR A 1 107 ? 9.520 11.463 -11.651 1.00 96.56 107 THR A O 1
ATOM 827 N N . ALA A 1 108 ? 10.341 10.511 -9.794 1.00 97.62 108 ALA A N 1
ATOM 828 C CA . ALA A 1 108 ? 10.148 9.135 -10.236 1.00 97.62 108 ALA A CA 1
ATOM 829 C C . ALA A 1 108 ? 8.664 8.795 -10.460 1.00 97.62 108 ALA A C 1
ATOM 831 O O . ALA A 1 108 ? 8.328 8.173 -11.472 1.00 97.62 108 ALA A O 1
ATOM 832 N N . GLU A 1 109 ? 7.779 9.249 -9.567 1.00 95.56 109 GLU A N 1
ATOM 833 C CA . GLU A 1 109 ? 6.326 9.101 -9.712 1.00 95.56 109 GLU A CA 1
ATOM 834 C C . GLU A 1 109 ? 5.814 9.788 -10.977 1.00 95.56 109 GLU A C 1
ATOM 836 O O . GLU A 1 109 ? 5.129 9.159 -11.788 1.00 95.56 109 GLU A O 1
ATOM 841 N N . VAL A 1 110 ? 6.209 11.047 -11.191 1.00 95.25 110 VAL A N 1
ATOM 842 C CA . VAL A 1 110 ? 5.828 11.818 -12.384 1.00 95.25 110 VAL A CA 1
ATOM 843 C C . VAL A 1 110 ? 6.316 11.136 -13.662 1.00 95.25 110 VAL A C 1
ATOM 845 O O . VAL A 1 110 ? 5.553 11.021 -14.623 1.00 95.25 110 VAL A O 1
ATOM 848 N N . ILE A 1 111 ? 7.556 10.635 -13.682 1.00 96.94 111 ILE A N 1
ATOM 849 C CA . ILE A 1 111 ? 8.105 9.924 -14.843 1.00 96.94 111 ILE A CA 1
ATOM 850 C C . ILE A 1 111 ? 7.246 8.700 -15.174 1.00 96.94 111 ILE A C 1
ATOM 852 O O . ILE A 1 111 ? 6.812 8.560 -16.320 1.00 96.94 111 ILE A O 1
ATOM 856 N N . CYS A 1 112 ? 6.964 7.827 -14.203 1.00 96.81 112 CYS A N 1
ATOM 857 C CA . CYS A 1 112 ? 6.162 6.636 -14.473 1.00 96.81 112 CYS A CA 1
ATOM 858 C C . CYS A 1 112 ? 4.738 6.996 -14.910 1.00 96.81 112 CYS A C 1
ATOM 860 O O . CYS A 1 112 ? 4.272 6.483 -15.934 1.00 96.81 112 CYS A O 1
ATOM 862 N N . ALA A 1 113 ? 4.096 7.942 -14.220 1.00 94.62 113 ALA A N 1
ATOM 863 C CA . ALA A 1 113 ? 2.752 8.407 -14.546 1.00 94.62 113 ALA A CA 1
ATOM 864 C C . ALA A 1 113 ? 2.664 8.987 -15.967 1.00 94.62 113 ALA A C 1
ATOM 866 O O . ALA A 1 113 ? 1.730 8.667 -16.704 1.00 94.62 113 ALA A O 1
ATOM 867 N N . SER A 1 114 ? 3.671 9.755 -16.402 1.00 93.12 114 SER A N 1
ATOM 868 C CA . SER A 1 114 ? 3.725 10.343 -17.752 1.00 93.12 114 SER A CA 1
ATOM 869 C C . SER A 1 114 ? 3.732 9.302 -18.880 1.00 93.12 114 SER A C 1
ATOM 871 O O . SER A 1 114 ? 3.340 9.600 -20.006 1.00 93.12 114 SER A O 1
ATOM 873 N N . THR A 1 115 ? 4.121 8.059 -18.573 1.00 91.69 115 THR A N 1
ATOM 874 C CA . THR A 1 115 ? 4.135 6.929 -19.518 1.00 91.69 115 THR A CA 1
ATOM 875 C C . THR A 1 115 ? 2.913 6.008 -19.390 1.00 91.69 115 THR A C 1
ATOM 877 O O . THR A 1 115 ? 2.868 4.939 -20.006 1.00 91.69 115 THR A O 1
ATOM 880 N N . GLY A 1 116 ? 1.911 6.406 -18.597 1.00 91.25 116 GLY A N 1
ATOM 881 C CA . GLY A 1 116 ? 0.734 5.587 -18.297 1.00 91.25 116 GLY A CA 1
ATOM 882 C C . GLY A 1 116 ? 1.062 4.369 -17.432 1.00 91.25 116 GLY A C 1
ATOM 883 O O . GLY A 1 116 ? 0.469 3.306 -17.611 1.00 91.25 116 GLY A O 1
ATOM 884 N N . ALA A 1 117 ? 2.049 4.505 -16.548 1.00 95.62 117 ALA A N 1
ATOM 885 C CA . ALA A 1 117 ? 2.547 3.458 -15.669 1.00 95.62 117 ALA A CA 1
ATOM 886 C C . ALA A 1 117 ? 2.644 3.962 -14.221 1.00 95.62 117 ALA A C 1
ATOM 888 O O . ALA A 1 117 ? 2.372 5.124 -13.930 1.00 95.62 117 ALA A O 1
ATOM 889 N N . ARG A 1 118 ? 3.057 3.087 -13.307 1.00 96.25 118 ARG A N 1
ATOM 890 C CA . ARG A 1 118 ? 3.301 3.401 -11.894 1.00 96.25 118 ARG A CA 1
ATOM 891 C C . ARG A 1 118 ? 4.721 3.029 -11.493 1.00 96.25 118 ARG A C 1
ATOM 893 O O . ARG A 1 118 ? 5.381 2.248 -12.182 1.00 96.25 118 ARG A O 1
ATOM 900 N N . LEU A 1 119 ? 5.187 3.554 -10.363 1.00 96.44 119 LEU A N 1
ATOM 901 C CA . LEU A 1 119 ? 6.308 2.921 -9.677 1.00 96.44 119 LEU A CA 1
ATOM 902 C C . LEU A 1 119 ? 5.917 1.489 -9.294 1.00 96.44 119 LEU A C 1
ATOM 904 O O . LEU A 1 119 ? 4.759 1.187 -8.992 1.00 96.44 119 LEU A O 1
ATOM 908 N N . CYS A 1 120 ? 6.888 0.592 -9.361 1.00 94.06 120 CYS A N 1
ATOM 909 C CA . CYS A 1 120 ? 6.685 -0.800 -8.989 1.00 94.06 120 CYS A CA 1
ATOM 910 C C . CYS A 1 120 ? 6.648 -0.954 -7.473 1.00 94.06 120 CYS A C 1
ATOM 912 O O . CYS A 1 120 ? 7.323 -0.215 -6.761 1.00 94.06 120 CYS A O 1
ATOM 914 N N . THR A 1 121 ? 5.935 -1.953 -6.973 1.00 89.44 121 THR A N 1
ATOM 915 C CA . THR A 1 121 ? 5.976 -2.285 -5.547 1.00 89.44 121 THR A CA 1
ATOM 916 C C . THR A 1 121 ? 7.331 -2.895 -5.176 1.00 89.44 121 THR A C 1
ATOM 918 O O . THR A 1 121 ? 8.028 -3.474 -6.016 1.00 89.44 121 THR A O 1
ATOM 921 N N . ALA A 1 122 ? 7.711 -2.814 -3.900 1.00 86.19 122 ALA A N 1
ATOM 922 C CA . ALA A 1 122 ? 8.908 -3.484 -3.396 1.00 86.19 122 ALA A CA 1
ATOM 923 C C . ALA A 1 122 ? 8.856 -4.999 -3.661 1.00 86.19 122 ALA A C 1
ATOM 925 O O . ALA A 1 122 ? 9.852 -5.585 -4.076 1.00 86.19 122 ALA A O 1
ATOM 926 N N . SER A 1 123 ? 7.676 -5.617 -3.535 1.00 83.25 123 SER A N 1
ATOM 927 C CA . SER A 1 123 ? 7.471 -7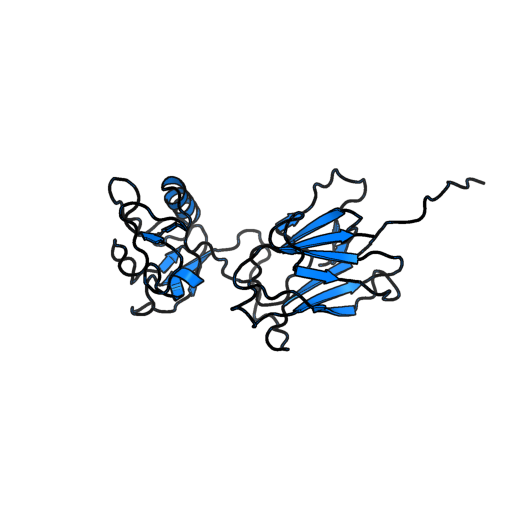.037 -3.850 1.00 83.25 123 SER A CA 1
ATOM 928 C C . SER A 1 123 ? 7.762 -7.368 -5.321 1.00 83.25 123 SER A C 1
ATOM 930 O O . SER A 1 123 ? 8.427 -8.360 -5.615 1.00 83.25 123 SER A O 1
ATOM 932 N N . GLU A 1 124 ? 7.323 -6.530 -6.265 1.00 89.94 124 GLU A N 1
ATOM 933 C CA . GLU A 1 124 ? 7.637 -6.706 -7.692 1.00 89.94 124 GLU A CA 1
ATOM 934 C C . GLU A 1 124 ? 9.147 -6.609 -7.964 1.00 89.94 124 GLU A C 1
ATOM 936 O O . GLU A 1 124 ? 9.685 -7.367 -8.776 1.00 89.94 124 GLU A O 1
ATOM 941 N N . LEU A 1 125 ? 9.848 -5.711 -7.264 1.00 91.12 125 LEU A N 1
ATOM 942 C CA . LEU A 1 125 ? 11.304 -5.565 -7.352 1.00 91.12 125 LEU A CA 1
ATOM 943 C C . LEU A 1 125 ? 12.047 -6.777 -6.773 1.00 91.12 125 LEU A C 1
ATOM 945 O O . LEU A 1 125 ? 12.956 -7.291 -7.425 1.00 91.12 125 LEU A O 1
ATOM 949 N N . LEU A 1 126 ? 11.630 -7.275 -5.607 1.00 86.94 126 LEU A N 1
ATOM 950 C CA . LEU A 1 126 ? 12.220 -8.446 -4.944 1.00 86.94 126 LEU A CA 1
ATOM 951 C C . LEU A 1 126 ? 12.019 -9.748 -5.720 1.00 86.94 126 LEU A C 1
ATOM 953 O O . LEU A 1 126 ? 12.872 -10.627 -5.671 1.00 86.94 126 LEU A O 1
ATOM 957 N N . ARG A 1 127 ? 10.918 -9.869 -6.469 1.00 85.94 127 ARG A N 1
ATOM 958 C CA . ARG A 1 127 ? 10.669 -11.004 -7.375 1.00 85.94 127 ARG A CA 1
ATOM 959 C C . ARG A 1 127 ? 11.412 -10.894 -8.708 1.00 85.94 127 ARG A C 1
ATOM 961 O O . ARG A 1 127 ? 11.149 -11.659 -9.631 1.00 85.94 127 ARG A O 1
ATOM 968 N N . ASP A 1 128 ? 12.325 -9.929 -8.837 1.00 92.62 128 ASP A N 1
ATOM 969 C CA . ASP A 1 128 ? 13.106 -9.672 -10.046 1.00 92.62 128 ASP A CA 1
ATOM 970 C C . ASP A 1 128 ? 12.254 -9.386 -11.300 1.00 92.62 128 ASP A C 1
ATOM 972 O O . ASP A 1 128 ? 12.755 -9.485 -12.429 1.00 92.62 128 ASP A O 1
ATOM 976 N N . CYS A 1 129 ? 10.996 -8.954 -11.142 1.00 92.75 129 CYS A N 1
ATOM 977 C CA . CYS A 1 129 ? 10.079 -8.719 -12.264 1.00 92.75 129 CYS A CA 1
ATOM 978 C C . CYS A 1 129 ? 10.567 -7.626 -13.220 1.00 92.75 129 CYS A C 1
ATOM 980 O O . CYS A 1 129 ? 10.249 -7.636 -14.407 1.00 92.75 129 CYS A O 1
ATOM 982 N N . LEU A 1 130 ? 11.404 -6.718 -12.723 1.00 90.38 130 LEU A N 1
ATOM 983 C CA . LEU A 1 130 ? 11.923 -5.584 -13.475 1.00 90.38 130 LEU A CA 1
ATOM 984 C C . LEU A 1 130 ? 13.352 -5.787 -13.999 1.00 90.38 130 LEU A C 1
ATOM 986 O O . LEU A 1 130 ? 13.951 -4.866 -14.569 1.00 90.38 130 LEU A O 1
ATOM 990 N N . THR A 1 131 ? 13.949 -6.953 -13.772 1.00 90.00 131 THR A N 1
ATOM 991 C CA . THR A 1 131 ? 15.326 -7.220 -14.201 1.00 90.00 131 THR A CA 1
ATOM 992 C C . THR A 1 131 ? 15.442 -7.266 -15.719 1.00 90.00 131 THR A C 1
ATOM 994 O O . THR A 1 131 ? 14.523 -7.656 -16.435 1.00 90.00 131 THR A O 1
ATOM 997 N N . ASN A 1 132 ? 16.606 -6.865 -16.237 1.00 87.75 132 ASN A N 1
ATOM 998 C CA . ASN A 1 132 ? 16.924 -6.937 -17.674 1.00 87.75 132 ASN A CA 1
ATOM 999 C C . ASN A 1 132 ? 15.957 -6.142 -18.585 1.00 87.75 132 ASN A C 1
ATOM 1001 O O . ASN A 1 132 ? 15.817 -6.406 -19.788 1.00 87.75 132 ASN A O 1
ATOM 1005 N N . THR A 1 133 ? 15.327 -5.115 -18.013 1.00 89.12 133 THR A N 1
ATOM 1006 C CA . THR A 1 133 ? 14.446 -4.170 -18.711 1.00 89.12 133 THR A CA 1
ATOM 1007 C C . THR A 1 133 ? 15.203 -3.023 -19.398 1.00 89.12 133 THR A C 1
ATOM 1009 O O . THR A 1 133 ? 14.662 -2.408 -20.311 1.00 89.12 133 THR A O 1
ATOM 1012 N N . GLY A 1 134 ? 16.466 -2.764 -19.029 1.00 87.38 134 GLY A N 1
ATOM 1013 C CA . GLY A 1 134 ? 17.316 -1.725 -19.633 1.00 87.38 134 GLY A CA 1
ATOM 1014 C C . GLY A 1 134 ? 18.173 -0.959 -18.618 1.00 87.38 134 GLY A C 1
ATOM 1015 O O . GLY A 1 134 ? 18.186 -1.291 -17.430 1.00 87.38 134 GLY A O 1
ATOM 1016 N N . CYS A 1 135 ? 18.909 0.050 -19.102 1.00 93.25 135 CYS A N 1
ATOM 1017 C CA . CYS A 1 135 ? 19.597 1.104 -18.328 1.00 93.25 135 CYS A CA 1
ATOM 1018 C C . CYS A 1 135 ? 20.598 0.689 -17.225 1.00 93.25 135 CYS A C 1
ATOM 1020 O O . CYS A 1 135 ? 21.105 1.532 -16.486 1.00 93.25 135 CYS A O 1
ATOM 1022 N N . GLY A 1 136 ? 20.908 -0.601 -17.077 1.00 93.44 136 GLY A N 1
ATOM 1023 C CA . GLY A 1 136 ? 21.876 -1.080 -16.086 1.00 93.44 136 GLY A CA 1
ATOM 1024 C C . GLY A 1 136 ? 21.457 -0.854 -14.626 1.00 93.44 136 GLY A C 1
ATOM 1025 O O . GLY A 1 136 ? 22.315 -0.801 -13.746 1.00 93.44 136 GLY A O 1
ATOM 1026 N N . HIS A 1 137 ? 20.161 -0.717 -14.334 1.00 95.31 137 HIS A N 1
ATOM 1027 C CA . HIS A 1 137 ? 19.666 -0.493 -12.966 1.00 95.31 137 HIS A CA 1
ATOM 1028 C C . HIS A 1 137 ? 19.642 -1.763 -12.089 1.00 95.31 137 HIS A C 1
ATOM 1030 O O . HIS A 1 137 ? 19.328 -1.667 -10.912 1.00 95.31 137 HIS A O 1
ATOM 1036 N N . ASN A 1 138 ? 20.042 -2.938 -12.605 1.00 94.88 138 ASN A N 1
ATOM 1037 C CA . ASN A 1 138 ? 20.076 -4.187 -11.821 1.00 94.88 138 ASN A CA 1
ATOM 1038 C C . ASN A 1 138 ? 20.979 -4.078 -10.577 1.00 94.88 138 ASN A C 1
ATOM 1040 O O . ASN A 1 138 ? 20.705 -4.725 -9.581 1.00 94.88 138 ASN A O 1
ATOM 1044 N N . ARG A 1 139 ? 22.051 -3.275 -10.644 1.00 93.50 139 ARG A N 1
ATOM 1045 C CA . ARG A 1 139 ? 23.032 -3.088 -9.556 1.00 93.50 139 ARG A CA 1
ATOM 1046 C C . ARG A 1 139 ? 22.798 -1.806 -8.744 1.00 93.50 139 ARG A C 1
ATOM 1048 O O . ARG A 1 139 ? 23.726 -1.284 -8.137 1.00 93.50 139 ARG A O 1
ATOM 1055 N N . ARG A 1 140 ? 21.605 -1.214 -8.828 1.00 94.81 140 ARG A N 1
ATOM 1056 C CA . ARG A 1 140 ? 21.265 0.058 -8.175 1.00 94.81 140 ARG A CA 1
ATOM 1057 C C . ARG A 1 140 ? 20.057 -0.126 -7.277 1.00 94.81 140 ARG A C 1
ATOM 1059 O O . ARG A 1 140 ? 19.214 -0.970 -7.558 1.00 94.81 140 ARG A O 1
ATOM 1066 N N . MET A 1 141 ? 19.962 0.705 -6.247 1.00 96.88 141 MET A N 1
ATOM 1067 C CA . MET A 1 141 ? 18.712 0.887 -5.518 1.00 96.88 141 MET A CA 1
ATOM 1068 C C . MET A 1 141 ? 17.720 1.618 -6.430 1.00 96.88 141 MET A C 1
ATOM 1070 O O . MET A 1 141 ? 18.070 2.626 -7.053 1.00 96.88 141 MET A O 1
ATOM 1074 N N . VAL A 1 142 ? 16.523 1.056 -6.556 1.00 97.62 142 VAL A N 1
ATOM 1075 C CA . VAL A 1 142 ? 15.439 1.523 -7.420 1.00 97.62 142 VAL A CA 1
ATOM 1076 C C . VAL A 1 142 ? 14.280 1.957 -6.537 1.00 97.62 142 VAL A C 1
ATOM 1078 O O . VAL A 1 142 ? 13.940 1.247 -5.590 1.00 97.62 142 VAL A O 1
ATOM 1081 N N . TRP A 1 143 ? 13.679 3.102 -6.853 1.00 97.56 143 TRP A N 1
ATOM 1082 C CA . TRP A 1 143 ? 12.472 3.563 -6.178 1.00 97.56 143 TRP A CA 1
ATOM 1083 C C . TRP A 1 143 ? 11.333 2.555 -6.318 1.00 97.56 143 TRP A C 1
ATOM 1085 O O . TRP A 1 143 ? 11.072 2.049 -7.411 1.00 97.56 143 TRP A O 1
ATOM 1095 N N . SER A 1 144 ? 10.640 2.299 -5.213 1.00 94.12 144 SER A N 1
ATOM 1096 C CA . SER A 1 144 ? 9.411 1.516 -5.193 1.00 94.12 144 SER A CA 1
ATOM 1097 C C . SER A 1 144 ? 8.246 2.369 -4.710 1.00 94.12 144 SER A C 1
ATOM 1099 O O . SER A 1 144 ? 8.445 3.285 -3.921 1.00 94.12 144 SER A O 1
ATOM 1101 N N . SER A 1 145 ? 7.026 2.029 -5.116 1.00 90.69 145 SER A N 1
ATOM 1102 C CA . SER A 1 145 ? 5.791 2.615 -4.583 1.00 90.69 145 SER A CA 1
ATOM 1103 C C . SER A 1 145 ? 5.438 2.091 -3.184 1.00 90.69 145 SER A C 1
ATOM 1105 O O . SER A 1 145 ? 4.309 2.257 -2.728 1.00 90.69 145 SER A O 1
ATOM 1107 N N . SER A 1 146 ? 6.341 1.345 -2.543 1.00 80.31 146 SER A N 1
ATOM 1108 C CA . SER A 1 146 ? 6.113 0.745 -1.234 1.00 80.31 146 SER A CA 1
ATOM 1109 C C . SER A 1 146 ? 6.720 1.607 -0.139 1.00 80.31 146 SER A C 1
ATOM 1111 O O . SER A 1 146 ? 7.789 2.195 -0.291 1.00 80.31 146 SER A O 1
ATOM 1113 N N . TYR A 1 147 ? 6.043 1.637 0.998 1.00 76.62 147 TYR A N 1
ATOM 1114 C CA . TYR A 1 147 ? 6.532 2.304 2.192 1.00 76.62 147 TYR A CA 1
ATOM 1115 C C . TYR A 1 147 ? 7.517 1.394 2.943 1.00 76.62 147 TYR A C 1
ATOM 1117 O O . TYR A 1 147 ? 7.393 0.168 2.870 1.00 76.62 147 TYR A O 1
ATOM 1125 N N . PRO A 1 148 ? 8.480 1.969 3.688 1.00 69.81 148 PRO A N 1
ATOM 1126 C CA . PRO A 1 148 ? 9.476 1.236 4.485 1.00 69.81 148 PRO A CA 1
ATOM 1127 C C . PRO A 1 148 ? 8.888 0.406 5.610 1.00 69.81 148 PRO A C 1
ATOM 1129 O O . PRO A 1 148 ? 9.537 -0.488 6.151 1.00 69.81 148 PRO A O 1
ATOM 1132 N N . PHE A 1 149 ? 7.613 0.647 5.878 1.00 59.34 149 PHE A N 1
ATOM 1133 C CA . PHE A 1 149 ? 6.793 -0.152 6.745 1.00 59.34 149 PHE A CA 1
ATOM 1134 C C . PHE A 1 149 ? 5.576 -0.585 5.931 1.00 59.34 149 PHE A C 1
ATOM 1136 O O . PHE A 1 149 ? 4.667 0.212 5.701 1.00 59.34 149 PHE A O 1
ATOM 1143 N N . PRO A 1 150 ? 5.512 -1.849 5.503 1.00 52.88 150 PRO A N 1
ATOM 1144 C CA . PRO A 1 150 ? 4.222 -2.509 5.447 1.00 52.88 150 PRO A CA 1
ATOM 1145 C C . PRO A 1 150 ? 3.686 -2.466 6.886 1.00 52.88 150 PRO A C 1
ATOM 1147 O O . PRO A 1 150 ? 4.485 -2.582 7.822 1.00 52.88 150 PRO A O 1
ATOM 1150 N N . LEU A 1 151 ? 2.386 -2.274 7.117 1.00 49.44 151 LEU A N 1
ATOM 1151 C CA . LEU A 1 151 ? 1.825 -2.392 8.474 1.00 49.44 151 LEU A CA 1
ATOM 1152 C C . LEU A 1 151 ? 1.861 -3.861 8.961 1.00 49.44 151 LEU A C 1
ATOM 1154 O O . LEU A 1 151 ? 0.849 -4.462 9.293 1.00 49.44 151 LEU A O 1
ATOM 1158 N N . TYR A 1 152 ? 3.050 -4.463 9.011 1.00 45.94 152 TYR A N 1
ATOM 1159 C CA . TYR A 1 152 ? 3.374 -5.652 9.777 1.00 45.94 152 TYR A CA 1
ATOM 1160 C C . TYR A 1 152 ? 3.514 -5.234 11.239 1.00 45.94 152 TYR A C 1
ATOM 1162 O O . TYR A 1 152 ? 4.613 -5.018 11.755 1.00 45.94 152 TYR A O 1
ATOM 1170 N N . GLY A 1 153 ? 2.384 -5.060 11.912 1.00 55.16 153 GLY A N 1
ATOM 1171 C CA . GLY A 1 153 ? 2.359 -4.769 13.340 1.00 55.16 153 GLY A CA 1
ATOM 1172 C C . GLY A 1 153 ? 1.503 -3.568 13.711 1.00 55.16 153 GLY A C 1
ATOM 1173 O O . GLY A 1 153 ? 0.945 -2.874 12.866 1.00 55.16 153 GLY A O 1
ATOM 1174 N N . ARG A 1 154 ? 1.378 -3.384 15.029 1.00 56.69 154 ARG A N 1
ATOM 1175 C CA . ARG A 1 154 ? 0.455 -2.456 15.691 1.00 56.69 154 ARG A CA 1
ATOM 1176 C C . ARG A 1 154 ? 0.483 -1.067 15.033 1.00 56.69 154 ARG A C 1
ATOM 1178 O O . ARG A 1 154 ? 1.475 -0.349 15.146 1.00 56.69 154 ARG A O 1
ATOM 1185 N N . THR A 1 155 ? -0.615 -0.709 14.382 1.00 69.62 155 THR A N 1
ATOM 1186 C CA . THR A 1 155 ? -0.945 0.625 13.873 1.00 69.62 155 THR A CA 1
ATOM 1187 C C . THR A 1 155 ? -1.716 1.355 14.963 1.00 69.62 155 THR A C 1
ATOM 1189 O O . THR A 1 155 ? -2.609 0.763 15.575 1.00 69.62 155 THR A O 1
ATOM 1192 N N . LEU A 1 156 ? -1.377 2.611 15.258 1.00 71.75 156 LEU A N 1
ATOM 1193 C CA . LEU A 1 156 ? -2.196 3.389 16.187 1.00 71.75 156 LEU A CA 1
ATOM 1194 C C . LEU A 1 156 ? -3.513 3.727 15.506 1.00 71.75 156 LEU A C 1
ATOM 1196 O O . LEU A 1 156 ? -3.553 3.966 14.299 1.00 71.75 156 LEU A O 1
ATOM 1200 N N . ALA A 1 157 ? -4.597 3.793 16.271 1.00 76.31 157 ALA A N 1
ATOM 1201 C CA . ALA A 1 157 ? -5.886 4.114 15.675 1.00 76.31 157 ALA A CA 1
ATOM 1202 C C . ALA A 1 157 ? -5.876 5.475 14.965 1.00 76.31 157 ALA A C 1
ATOM 1204 O O . ALA A 1 157 ? -6.505 5.644 13.925 1.00 76.31 157 ALA A O 1
ATOM 1205 N N . THR A 1 158 ? -5.094 6.418 15.489 1.00 76.19 158 THR A N 1
ATOM 1206 C CA . THR A 1 158 ? -4.945 7.784 14.980 1.00 76.19 158 THR A CA 1
ATOM 1207 C C . THR A 1 158 ? -4.176 7.900 13.661 1.00 76.19 158 THR A C 1
ATOM 1209 O O . THR A 1 158 ? -4.160 8.990 13.084 1.00 76.19 158 THR A O 1
ATOM 1212 N N . ASP A 1 159 ? -3.566 6.820 13.166 1.00 78.44 159 ASP A N 1
ATOM 1213 C CA . ASP A 1 159 ? -2.711 6.823 11.967 1.00 78.44 159 ASP A CA 1
ATOM 1214 C C . ASP A 1 159 ? -3.495 6.621 10.655 1.00 78.44 159 ASP A C 1
ATOM 1216 O O . ASP A 1 159 ? -2.903 6.375 9.603 1.00 78.44 159 ASP A O 1
ATOM 1220 N N . PHE A 1 160 ? -4.828 6.725 10.684 1.00 81.75 160 PHE A N 1
ATOM 1221 C CA . PHE A 1 160 ? -5.632 6.668 9.464 1.00 81.75 160 PHE A CA 1
ATOM 1222 C C . PHE A 1 160 ? -5.230 7.775 8.470 1.00 81.75 160 PHE A C 1
ATOM 1224 O O . PHE A 1 160 ? -4.948 8.916 8.855 1.00 81.75 160 PHE A O 1
ATOM 1231 N N . VAL A 1 161 ? -5.223 7.428 7.180 1.00 79.12 161 VAL A N 1
ATOM 1232 C CA . VAL A 1 161 ? -4.777 8.283 6.065 1.00 79.12 161 VAL A CA 1
ATOM 1233 C C . VAL A 1 161 ? -5.923 9.029 5.384 1.00 79.12 161 VAL A C 1
ATOM 1235 O O . VAL A 1 161 ? -5.685 10.006 4.681 1.00 79.12 161 VAL A O 1
ATOM 1238 N N . ALA A 1 162 ? -7.161 8.580 5.586 1.00 83.44 162 ALA A N 1
ATOM 1239 C CA . ALA A 1 162 ? -8.363 9.262 5.123 1.00 83.44 162 ALA A CA 1
ATOM 1240 C C . ALA A 1 162 ? -9.529 8.984 6.075 1.00 83.44 162 ALA A C 1
ATOM 1242 O O . ALA A 1 162 ? -9.536 7.968 6.767 1.00 83.44 162 ALA A O 1
ATOM 1243 N N . SER A 1 163 ? -10.507 9.877 6.095 1.00 86.69 163 SER A N 1
ATOM 1244 C CA . SER A 1 163 ? -11.749 9.712 6.842 1.00 86.69 163 SER A CA 1
ATOM 1245 C C . SER A 1 163 ? -12.894 10.417 6.129 1.00 86.69 163 SER A C 1
ATOM 1247 O O . SER A 1 163 ? -12.664 11.219 5.215 1.00 86.69 163 SER A O 1
ATOM 1249 N N . VAL A 1 164 ? -14.121 10.158 6.580 1.00 83.00 164 VAL A N 1
ATOM 1250 C CA . VAL A 1 164 ? -15.282 10.971 6.208 1.00 83.00 164 VAL A CA 1
ATOM 1251 C C . VAL A 1 164 ? -14.996 12.468 6.466 1.00 83.00 164 VAL A C 1
ATOM 1253 O O . VAL A 1 164 ? -14.279 12.800 7.421 1.00 83.00 164 VAL A O 1
ATOM 1256 N N . PRO A 1 165 ? -15.486 13.397 5.617 1.00 73.69 165 PRO A N 1
ATOM 1257 C CA . PRO A 1 165 ? -15.336 14.827 5.868 1.00 73.69 165 PRO A CA 1
ATOM 1258 C C . PRO A 1 165 ? -15.993 15.243 7.188 1.00 73.69 165 PRO A C 1
ATOM 1260 O O . PRO A 1 165 ? -17.127 14.867 7.463 1.00 73.69 165 PRO A O 1
ATOM 1263 N N . THR A 1 166 ? -15.337 16.118 7.950 1.00 63.94 166 THR A N 1
ATOM 1264 C CA . THR A 1 166 ? -15.808 16.622 9.259 1.00 63.94 166 THR A CA 1
ATOM 1265 C C . THR A 1 166 ? -17.087 17.470 9.203 1.00 63.94 166 THR A C 1
ATOM 1267 O O . THR A 1 166 ? -17.511 18.017 10.211 1.00 63.94 166 THR A O 1
ATOM 1270 N N . THR A 1 167 ? -17.690 17.641 8.025 1.00 60.69 167 THR A N 1
ATOM 1271 C CA . THR A 1 167 ? -18.931 18.400 7.818 1.00 60.69 167 THR A CA 1
ATOM 1272 C C . THR A 1 167 ? -20.189 17.535 7.901 1.00 60.69 167 THR A C 1
ATOM 1274 O O . THR A 1 167 ? -21.279 18.056 7.675 1.00 60.69 167 THR A O 1
ATOM 1277 N N . VAL A 1 168 ? -20.045 16.225 8.123 1.00 58.28 168 VAL A N 1
ATOM 1278 C CA . VAL A 1 168 ? -21.160 15.266 8.104 1.00 58.28 168 VAL A CA 1
ATOM 1279 C C . VAL A 1 168 ? -21.949 15.273 9.424 1.00 58.28 168 VAL A C 1
ATOM 1281 O O . VAL A 1 168 ? -23.167 15.116 9.374 1.00 58.28 168 VAL A O 1
ATOM 1284 N N . ASP A 1 169 ? -21.330 15.626 10.558 1.00 61.47 169 ASP A N 1
ATOM 1285 C CA . ASP A 1 169 ? -22.034 15.968 11.801 1.00 61.47 169 ASP A CA 1
ATOM 1286 C C . ASP A 1 169 ? -21.261 16.988 12.677 1.00 61.47 169 ASP A C 1
ATOM 1288 O O . ASP A 1 169 ? -20.164 17.432 12.337 1.00 61.47 169 ASP A O 1
ATOM 1292 N N . THR A 1 170 ? -21.878 17.445 13.776 1.00 55.97 170 THR A N 1
ATOM 1293 C CA . THR A 1 170 ? -21.343 18.490 14.676 1.00 55.97 170 THR A CA 1
ATOM 1294 C C . THR A 1 170 ? -20.203 18.057 15.606 1.00 55.97 170 THR A C 1
ATOM 1296 O O . THR A 1 170 ? -19.543 18.931 16.171 1.00 55.97 170 THR A O 1
ATOM 1299 N N . PHE A 1 171 ? -19.993 16.759 15.806 1.00 64.94 171 PHE A N 1
ATOM 1300 C CA . PHE A 1 171 ? -18.966 16.180 16.672 1.00 64.94 171 PHE A CA 1
ATOM 1301 C C . PHE A 1 171 ? -17.804 15.590 15.862 1.00 64.94 171 PHE A C 1
ATOM 1303 O O . PHE A 1 171 ? -16.656 15.886 16.198 1.00 64.94 171 PHE A O 1
ATOM 1310 N N . GLY A 1 172 ? -18.105 14.854 14.787 1.00 70.56 172 GLY A N 1
ATOM 1311 C CA . GLY A 1 172 ? -17.185 14.228 13.842 1.00 70.56 172 GLY A CA 1
ATOM 1312 C C . GLY A 1 172 ? -16.180 13.265 14.476 1.00 70.56 172 GLY A C 1
ATOM 1313 O O . GLY A 1 172 ? -16.004 13.209 15.694 1.00 70.56 172 GLY A O 1
ATOM 1314 N N . ILE A 1 173 ? -15.441 12.554 13.628 1.00 79.88 173 ILE A N 1
ATOM 1315 C CA . ILE A 1 173 ? -14.348 11.678 14.065 1.00 79.88 173 ILE A CA 1
ATOM 1316 C C . ILE A 1 173 ? -13.241 12.488 14.753 1.00 79.88 173 ILE A C 1
ATOM 1318 O O . ILE A 1 173 ? -12.605 13.357 14.143 1.00 79.88 173 ILE A O 1
ATOM 1322 N N . VAL A 1 174 ? -12.933 12.148 16.009 1.00 78.62 174 VAL A N 1
ATOM 1323 C CA . VAL A 1 174 ? -11.907 12.835 16.808 1.00 78.62 174 VAL A CA 1
ATOM 1324 C C . VAL A 1 174 ? -10.713 11.925 17.090 1.00 78.62 174 VAL A C 1
ATOM 1326 O O . VAL A 1 174 ? -10.857 10.742 17.388 1.00 78.62 174 VAL A O 1
ATOM 1329 N N . LYS A 1 175 ? -9.506 12.502 17.036 1.00 78.94 175 LYS A N 1
ATOM 1330 C CA . LYS A 1 175 ? -8.253 11.875 17.488 1.00 78.94 175 LYS A CA 1
ATOM 1331 C C . LYS A 1 175 ? -7.895 12.382 18.887 1.00 78.94 175 LYS A C 1
ATOM 1333 O O . LYS A 1 175 ? -7.782 13.592 19.082 1.00 78.94 175 LYS A O 1
ATOM 1338 N N . GLY A 1 176 ? -7.621 11.494 19.840 1.00 67.44 176 GLY A N 1
ATOM 1339 C CA . GLY A 1 176 ? -7.110 11.878 21.161 1.00 67.44 176 GLY A CA 1
ATOM 1340 C C . GLY A 1 176 ? -6.345 10.748 21.838 1.00 67.44 176 GLY A C 1
ATOM 1341 O O . GLY A 1 176 ? -6.777 9.617 21.789 1.00 67.44 176 GLY A O 1
ATOM 1342 N N . ASN A 1 177 ? -5.193 11.030 22.455 1.00 70.62 177 ASN A N 1
ATOM 1343 C CA . ASN A 1 177 ? -4.387 10.056 23.217 1.00 70.62 177 ASN A CA 1
ATOM 1344 C C . ASN A 1 177 ? -4.270 8.644 22.580 1.00 70.62 177 ASN A C 1
ATOM 1346 O O . ASN A 1 177 ? -4.556 7.637 23.222 1.00 70.62 177 ASN A O 1
ATOM 1350 N N . ASN A 1 178 ? -3.857 8.580 21.307 1.00 68.56 178 ASN A N 1
ATOM 1351 C CA . ASN A 1 178 ? -3.766 7.362 20.480 1.00 68.56 178 ASN A CA 1
ATOM 1352 C C . ASN A 1 178 ? -5.090 6.627 20.206 1.00 68.56 178 ASN A C 1
ATOM 1354 O O . ASN A 1 178 ? -5.068 5.570 19.576 1.00 68.56 178 ASN A O 1
ATOM 1358 N N . THR A 1 179 ? -6.227 7.184 20.610 1.00 71.12 179 THR A N 1
ATOM 1359 C CA . THR A 1 179 ? -7.562 6.676 20.313 1.00 71.12 179 THR A CA 1
ATOM 1360 C C . THR A 1 179 ? -8.265 7.523 19.258 1.00 71.12 179 THR A C 1
ATOM 1362 O O . THR A 1 179 ? -7.981 8.711 19.064 1.00 71.12 179 THR A O 1
ATOM 1365 N N . VAL A 1 180 ? -9.163 6.872 18.531 1.00 82.12 180 VAL A N 1
ATOM 1366 C CA . VAL A 1 180 ? -10.146 7.497 17.651 1.00 82.12 180 VAL A CA 1
ATOM 1367 C C . VAL A 1 180 ? -11.511 7.190 18.230 1.00 82.12 180 VAL A C 1
ATOM 1369 O O . VAL A 1 180 ? -11.752 6.041 18.576 1.00 82.12 180 VAL A O 1
ATOM 1372 N N . TYR A 1 181 ? -12.362 8.200 18.354 1.00 79.00 181 TYR A N 1
ATOM 1373 C CA . TYR 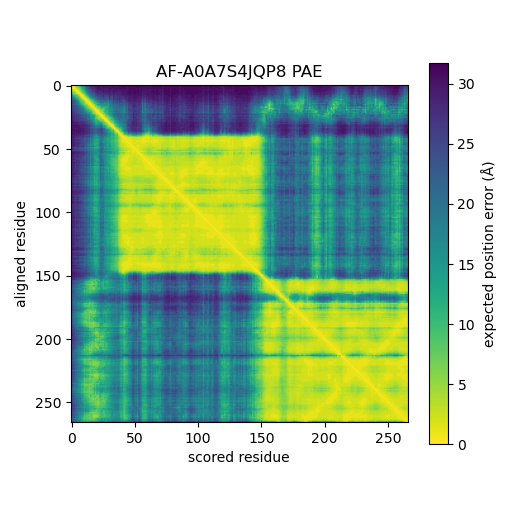A 1 181 ? -13.713 8.092 18.904 1.00 79.00 181 TYR A CA 1
ATOM 1374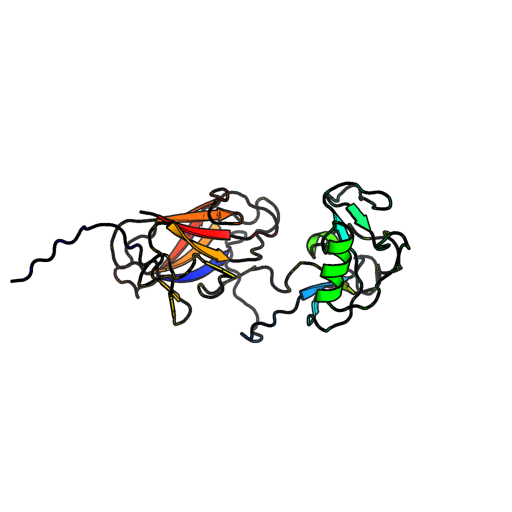 C C . TYR A 1 181 ? -14.696 8.942 18.104 1.00 79.00 181 TYR A C 1
ATOM 1376 O O . TYR A 1 181 ? -14.271 9.726 17.252 1.00 79.00 181 TYR A O 1
ATOM 1384 N N . ASN A 1 182 ? -15.987 8.774 18.413 1.00 78.12 182 ASN A N 1
ATOM 1385 C CA . ASN A 1 182 ? -17.120 9.286 17.639 1.00 78.12 182 ASN A CA 1
ATOM 1386 C C . ASN A 1 182 ? -17.050 8.759 16.198 1.00 78.12 182 ASN A C 1
ATOM 1388 O O . ASN A 1 182 ? -16.733 9.512 15.291 1.00 78.12 182 ASN A O 1
ATOM 1392 N N . ILE A 1 183 ? -17.204 7.442 16.020 1.00 80.00 183 ILE A N 1
ATOM 1393 C CA . ILE A 1 183 ? -17.363 6.839 14.690 1.00 80.00 183 ILE A CA 1
ATOM 1394 C C . ILE A 1 183 ? -18.826 6.426 14.579 1.00 80.00 183 ILE A C 1
ATOM 1396 O O . ILE A 1 183 ? -19.184 5.296 14.907 1.00 80.00 183 ILE A O 1
ATOM 1400 N N . ASP A 1 184 ? -19.667 7.356 14.155 1.00 79.44 184 ASP A N 1
ATOM 1401 C CA . ASP A 1 184 ? -21.105 7.142 14.063 1.00 79.44 184 ASP A CA 1
ATOM 1402 C C . ASP A 1 184 ? -21.504 6.399 12.767 1.00 79.44 184 ASP A C 1
ATOM 1404 O O . ASP A 1 184 ? -20.673 5.913 11.987 1.00 79.44 184 ASP A O 1
ATOM 1408 N N . HIS A 1 185 ? -22.811 6.250 12.549 1.00 84.69 185 HIS A N 1
ATOM 1409 C CA . HIS A 1 185 ? -23.371 5.561 11.390 1.00 84.69 185 HIS A CA 1
ATOM 1410 C C . HIS A 1 185 ? -22.855 6.132 10.066 1.00 84.69 185 HIS A C 1
ATOM 1412 O O . HIS A 1 185 ? -22.986 7.325 9.805 1.00 84.69 185 HIS A O 1
ATOM 1418 N N . GLU A 1 186 ? -22.324 5.265 9.201 1.00 85.62 186 GLU A N 1
ATOM 1419 C CA . GLU A 1 186 ? -21.729 5.612 7.899 1.00 85.62 186 GLU A CA 1
ATOM 1420 C C . GLU A 1 186 ? -20.470 6.486 7.953 1.00 85.62 186 GLU A C 1
ATOM 1422 O O . GLU A 1 186 ? -19.892 6.795 6.905 1.00 85.62 186 GLU A O 1
ATOM 1427 N N . GLU A 1 187 ? -19.970 6.809 9.143 1.00 87.81 187 GLU A N 1
ATOM 1428 C CA . GLU A 1 187 ? -18.652 7.395 9.283 1.00 87.81 187 GLU A CA 1
ATOM 1429 C C . GLU A 1 187 ? -17.569 6.344 9.075 1.00 87.81 187 GLU A C 1
ATOM 1431 O O . GLU A 1 187 ? -17.736 5.152 9.354 1.00 87.81 187 GLU A O 1
ATOM 1436 N N . TRP A 1 188 ? -16.435 6.782 8.539 1.00 90.06 188 TRP A N 1
ATOM 1437 C CA . TRP A 1 188 ? -15.381 5.860 8.166 1.00 90.06 188 TRP A CA 1
ATOM 1438 C C . TRP A 1 188 ? -13.989 6.447 8.314 1.00 90.06 188 TRP A C 1
ATOM 1440 O O . TRP A 1 188 ? -13.769 7.649 8.149 1.00 90.06 188 TRP A O 1
ATOM 1450 N N . ILE A 1 189 ? -13.038 5.550 8.563 1.00 89.94 189 ILE A N 1
ATOM 1451 C CA . ILE A 1 189 ? -11.600 5.816 8.557 1.00 89.94 189 ILE A CA 1
ATOM 1452 C C . ILE A 1 189 ? -10.890 4.782 7.691 1.00 89.94 189 ILE A C 1
ATOM 1454 O O . ILE A 1 189 ? -11.224 3.599 7.718 1.00 89.94 189 ILE A O 1
ATOM 1458 N N . THR A 1 190 ? -9.884 5.218 6.941 1.00 86.19 190 THR A N 1
ATOM 1459 C CA . THR A 1 190 ? -9.085 4.367 6.058 1.00 86.19 190 THR A CA 1
ATOM 1460 C C . THR A 1 190 ? -7.643 4.326 6.528 1.00 86.19 190 THR A C 1
ATOM 1462 O O . THR A 1 190 ? -6.993 5.364 6.645 1.00 86.19 190 THR A O 1
ATOM 1465 N N . TYR A 1 191 ? -7.117 3.123 6.733 1.00 83.56 191 TYR A N 1
ATOM 1466 C CA . TYR A 1 191 ? -5.696 2.865 6.934 1.00 83.56 191 TYR A CA 1
ATOM 1467 C C . TYR A 1 191 ? -5.063 2.487 5.596 1.00 83.56 191 TYR A C 1
ATOM 1469 O O . TYR A 1 191 ? -5.552 1.607 4.888 1.00 83.56 191 TYR A O 1
ATOM 1477 N N . GLY A 1 192 ? -3.989 3.181 5.229 1.00 75.50 192 GLY A N 1
ATOM 1478 C CA . GLY A 1 192 ? -3.273 2.941 3.980 1.00 75.50 192 GLY A CA 1
ATOM 1479 C C . GLY A 1 192 ? -2.163 1.908 4.143 1.00 75.50 192 GLY A C 1
ATOM 1480 O O . GLY A 1 192 ? -1.588 1.778 5.221 1.00 75.50 192 GLY A O 1
ATOM 1481 N N . ASN A 1 193 ? -1.814 1.234 3.046 1.00 68.25 193 ASN A N 1
ATOM 1482 C CA . ASN A 1 193 ? -0.625 0.379 2.939 1.00 68.25 193 ASN A CA 1
ATOM 1483 C C . ASN A 1 193 ? -0.543 -0.746 3.992 1.00 68.25 193 ASN A C 1
ATOM 1485 O O . ASN A 1 193 ? 0.523 -1.056 4.534 1.00 68.25 193 ASN A O 1
ATOM 1489 N N . VAL A 1 194 ? -1.678 -1.387 4.263 1.00 76.00 194 VAL A N 1
ATOM 1490 C CA . VAL A 1 194 ? -1.768 -2.588 5.094 1.00 76.00 194 VAL A CA 1
ATOM 1491 C C . VAL A 1 194 ? -1.345 -3.793 4.261 1.00 76.00 194 VAL A C 1
ATOM 1493 O O . VAL A 1 194 ? -1.944 -4.071 3.225 1.00 76.00 194 VAL A O 1
ATOM 1496 N N . PHE A 1 195 ? -0.296 -4.502 4.682 1.00 70.25 195 PHE A N 1
ATOM 1497 C CA . PHE A 1 195 ? 0.182 -5.686 3.969 1.00 70.25 195 PHE A CA 1
ATOM 1498 C C . PHE A 1 195 ? -0.306 -6.958 4.648 1.00 70.25 195 PHE A C 1
ATOM 1500 O O . PHE A 1 195 ? 0.092 -7.251 5.772 1.00 70.25 195 PHE A O 1
ATOM 1507 N N . PHE A 1 196 ? -1.130 -7.723 3.941 1.00 74.75 196 PHE A N 1
ATOM 1508 C CA . PHE A 1 196 ? -1.734 -8.955 4.439 1.00 74.75 196 PHE A CA 1
ATOM 1509 C C . PHE A 1 196 ? -0.873 -10.203 4.226 1.00 74.75 196 PHE A C 1
ATOM 1511 O O . PHE A 1 196 ? -1.261 -11.296 4.626 1.00 74.75 196 PHE A O 1
ATOM 1518 N N . GLY A 1 197 ? 0.318 -10.074 3.644 1.00 62.91 197 GLY A N 1
ATOM 1519 C CA . GLY A 1 197 ? 1.123 -11.253 3.337 1.00 62.91 197 GLY A CA 1
ATOM 1520 C C . GLY A 1 197 ? 0.687 -11.948 2.046 1.00 62.91 197 GLY A C 1
ATOM 1521 O O . GLY A 1 197 ? -0.196 -11.467 1.336 1.00 62.91 197 GLY A O 1
ATOM 1522 N N . PRO A 1 198 ? 1.342 -13.061 1.690 1.00 67.06 198 PRO A N 1
ATOM 1523 C CA . PRO A 1 198 ? 0.815 -14.003 0.706 1.00 67.06 198 PRO A CA 1
ATOM 1524 C C . PRO A 1 198 ? -0.565 -14.542 1.117 1.00 67.06 198 PRO A C 1
ATOM 1526 O O . PRO A 1 198 ? -0.878 -14.591 2.310 1.00 67.06 198 PRO A O 1
ATOM 1529 N N . SER A 1 199 ? -1.352 -15.013 0.148 1.00 76.12 199 SER A N 1
ATOM 1530 C CA . SER A 1 199 ? -2.618 -15.716 0.410 1.00 76.12 199 SER A CA 1
ATOM 1531 C C . SER A 1 199 ? -2.457 -16.809 1.480 1.00 76.12 199 SER A C 1
ATOM 1533 O O . SER A 1 199 ? -1.480 -17.566 1.494 1.00 76.12 199 SER A O 1
ATOM 1535 N N . GLY A 1 200 ? -3.409 -16.852 2.412 1.00 73.25 200 GLY A N 1
ATOM 1536 C CA . GLY A 1 200 ? -3.491 -17.806 3.513 1.00 73.25 200 GLY A CA 1
ATOM 1537 C C . GLY A 1 200 ? -2.651 -17.465 4.746 1.00 73.25 200 GLY A C 1
ATOM 1538 O O . GLY A 1 200 ? -2.656 -18.245 5.697 1.00 73.25 200 GLY A O 1
ATOM 1539 N N . THR A 1 201 ? -1.931 -16.336 4.761 1.00 68.44 201 THR A N 1
ATOM 1540 C CA . THR A 1 201 ? -1.030 -15.981 5.881 1.00 68.44 201 THR A CA 1
ATOM 1541 C C . THR A 1 201 ? -1.643 -15.039 6.920 1.00 68.44 201 THR A C 1
ATOM 1543 O O . THR A 1 201 ? -1.229 -15.065 8.084 1.00 68.44 201 THR A O 1
ATOM 1546 N N . THR A 1 202 ? -2.654 -14.250 6.540 1.00 77.62 202 THR A N 1
ATOM 1547 C CA . THR A 1 202 ? -3.407 -13.378 7.455 1.00 77.62 202 THR A CA 1
ATOM 1548 C C . THR A 1 202 ? -4.883 -13.701 7.382 1.00 77.62 202 THR A C 1
ATOM 1550 O O . THR A 1 202 ? -5.511 -13.543 6.344 1.00 77.62 202 THR A O 1
ATOM 1553 N N . SER A 1 203 ? -5.452 -14.104 8.512 1.00 84.00 203 SER A N 1
ATOM 1554 C CA . SER A 1 203 ? -6.878 -14.428 8.609 1.00 84.00 203 SER A CA 1
ATOM 1555 C C . SER A 1 203 ? -7.609 -13.596 9.658 1.00 84.00 203 SER A C 1
ATOM 1557 O O . SER A 1 203 ? -8.807 -13.782 9.855 1.00 84.00 203 SER A O 1
ATOM 1559 N N . LYS A 1 204 ? -6.892 -12.732 10.391 1.00 84.88 204 LYS A N 1
ATOM 1560 C CA . LYS A 1 204 ? -7.442 -11.983 11.523 1.00 84.88 204 LYS A CA 1
ATOM 1561 C C . LYS A 1 204 ? -6.877 -10.577 11.637 1.00 84.88 204 LYS A C 1
ATOM 1563 O O . LYS A 1 204 ? -5.682 -10.340 11.446 1.00 84.88 204 LYS A O 1
ATOM 1568 N N . ILE A 1 205 ? -7.744 -9.682 12.085 1.00 85.38 205 ILE A N 1
ATOM 1569 C CA . ILE A 1 205 ? -7.413 -8.336 12.530 1.00 85.38 205 ILE A CA 1
ATOM 1570 C C . ILE A 1 205 ? -7.719 -8.242 14.021 1.00 85.38 205 ILE A C 1
ATOM 1572 O O . ILE A 1 205 ? -8.850 -8.440 14.441 1.00 85.38 205 ILE A O 1
ATOM 1576 N N . ARG A 1 206 ? -6.722 -7.905 14.829 1.00 81.25 206 ARG A N 1
ATOM 1577 C CA . ARG A 1 206 ? -6.889 -7.567 16.238 1.00 81.25 206 ARG A CA 1
ATOM 1578 C C . ARG A 1 206 ? -7.150 -6.082 16.414 1.00 81.25 206 ARG A C 1
ATOM 1580 O O . ARG A 1 206 ? -6.405 -5.248 15.900 1.00 81.25 206 ARG A O 1
ATOM 1587 N N . VAL A 1 207 ? -8.163 -5.758 17.200 1.00 85.31 207 VAL A N 1
ATOM 1588 C CA . VAL A 1 207 ? -8.530 -4.387 17.550 1.00 85.31 207 VAL A CA 1
ATOM 1589 C C . VAL A 1 207 ? -8.492 -4.238 19.066 1.00 85.31 207 VAL A C 1
ATOM 1591 O O . VAL A 1 207 ? -8.983 -5.100 19.790 1.00 85.31 207 VAL A O 1
ATOM 1594 N N . TRP A 1 208 ? -7.886 -3.149 19.542 1.00 84.19 208 TRP A N 1
ATOM 1595 C CA . TRP A 1 208 ? -7.969 -2.711 20.937 1.00 84.19 208 TRP A CA 1
ATOM 1596 C C . TRP A 1 208 ? -9.049 -1.631 21.038 1.00 84.19 208 TRP A C 1
ATOM 1598 O O . TRP A 1 208 ? -8.888 -0.574 20.415 1.00 84.19 208 TRP A O 1
ATOM 1608 N N . TYR A 1 209 ? -10.149 -1.915 21.745 1.00 86.19 209 TYR A N 1
ATOM 1609 C CA . TYR A 1 209 ? -11.346 -1.071 21.756 1.00 86.19 209 TYR A CA 1
ATOM 1610 C C . TYR A 1 209 ? -11.993 -0.909 23.133 1.00 86.19 209 TYR A C 1
ATOM 1612 O O . TYR A 1 209 ? -11.891 -1.810 23.959 1.00 86.19 209 TYR A O 1
ATOM 1620 N N . GLY A 1 210 ? -12.686 0.212 23.347 1.00 84.00 210 GLY A N 1
ATOM 1621 C CA . GLY A 1 210 ? -13.601 0.433 24.472 1.00 84.00 210 GLY A CA 1
ATOM 1622 C C . GLY A 1 210 ? -15.016 0.755 23.984 1.00 84.00 210 GLY A C 1
ATOM 1623 O O . GLY A 1 210 ? -15.183 1.411 22.949 1.00 84.00 210 GLY A O 1
ATOM 1624 N N . LYS A 1 211 ? -16.034 0.267 24.700 1.00 83.81 211 LYS A N 1
ATOM 1625 C CA . LYS A 1 211 ? -17.456 0.474 24.402 1.00 83.81 211 LYS A CA 1
ATOM 1626 C C . LYS A 1 211 ? -18.266 0.455 25.696 1.00 83.81 211 LYS A C 1
ATOM 1628 O O . LYS A 1 211 ? -18.342 -0.575 26.347 1.00 83.81 211 LYS A O 1
ATOM 1633 N N . GLY A 1 212 ? -18.906 1.571 26.038 1.00 79.88 212 GLY A N 1
ATOM 1634 C CA . GLY A 1 212 ? -19.672 1.694 27.285 1.00 79.88 212 GLY A CA 1
ATOM 1635 C C . GLY A 1 212 ? -21.146 1.303 27.185 1.00 79.88 212 GLY A C 1
ATOM 1636 O O . GLY A 1 212 ? -21.807 1.150 28.207 1.00 79.88 212 GLY A O 1
ATOM 1637 N N . CYS A 1 213 ? -21.704 1.222 25.975 1.00 77.31 213 CYS A N 1
ATOM 1638 C CA . CYS A 1 213 ? -23.076 0.771 25.763 1.00 77.31 213 CYS A CA 1
ATOM 1639 C C . CYS A 1 213 ? -23.380 0.555 24.281 1.00 77.31 213 CYS A C 1
ATOM 1641 O O . CYS A 1 213 ? -22.579 0.840 23.384 1.00 77.31 213 CYS A O 1
ATOM 1643 N N . CYS A 1 214 ? -24.653 0.232 24.075 1.00 78.00 214 CYS A N 1
ATOM 1644 C CA . CYS A 1 214 ? -25.423 0.494 22.874 1.00 78.00 214 CYS A CA 1
ATOM 1645 C C . CYS A 1 214 ? -25.087 -0.446 21.716 1.00 78.00 214 CYS A C 1
ATOM 1647 O O . CYS A 1 214 ? -24.061 -1.114 21.710 1.00 78.00 214 CYS A O 1
ATOM 1649 N N . GLU A 1 215 ? -26.005 -0.570 20.767 1.00 77.50 215 GLU A N 1
ATOM 1650 C CA . GLU A 1 215 ? -25.828 -1.452 19.613 1.00 77.50 215 GLU A CA 1
ATOM 1651 C C . GLU A 1 215 ? -24.806 -0.857 18.626 1.00 77.50 215 GLU A C 1
ATOM 1653 O O . GLU A 1 215 ? -24.131 0.135 18.928 1.00 77.50 215 GLU A O 1
ATOM 1658 N N . GLY A 1 216 ? -24.630 -1.524 17.492 1.00 82.31 216 GLY A N 1
ATOM 1659 C CA . GLY A 1 216 ? -23.740 -1.109 16.419 1.00 82.31 216 GLY A CA 1
ATOM 1660 C C . GLY A 1 216 ? -22.505 -1.976 16.239 1.00 82.31 216 GLY A C 1
ATOM 1661 O O . GLY A 1 216 ? -22.039 -2.688 17.133 1.00 82.31 216 GLY A O 1
ATOM 1662 N N . TYR A 1 217 ? -22.016 -1.951 15.011 1.00 88.56 217 TYR A N 1
ATOM 1663 C CA . TYR A 1 217 ? -20.946 -2.793 14.511 1.00 88.56 217 TYR A CA 1
ATOM 1664 C C . TYR A 1 217 ? -20.116 -2.028 13.485 1.00 88.56 217 TYR A C 1
ATOM 1666 O O . TYR A 1 217 ? -20.476 -0.941 13.049 1.00 88.56 217 TYR A O 1
ATOM 1674 N N . VAL A 1 218 ? -18.977 -2.591 13.104 1.00 91.75 218 VAL A N 1
ATOM 1675 C CA . VAL A 1 218 ? -18.090 -1.991 12.112 1.00 91.75 218 VAL A CA 1
ATOM 1676 C C . VAL A 1 218 ? -17.878 -2.955 10.963 1.00 91.75 218 VAL A C 1
ATOM 1678 O O . VAL A 1 218 ? -17.521 -4.117 11.160 1.00 91.75 218 VAL A O 1
ATOM 1681 N N . GLU A 1 219 ? -18.078 -2.473 9.745 1.00 95.00 219 GLU A N 1
ATOM 1682 C CA . GLU A 1 219 ? -17.652 -3.182 8.544 1.00 95.00 219 GLU A CA 1
ATOM 1683 C C . GLU A 1 219 ? -16.181 -2.877 8.274 1.00 95.00 219 GLU A C 1
ATOM 1685 O O . GLU A 1 219 ? -15.762 -1.719 8.294 1.00 95.00 219 GLU A O 1
ATOM 1690 N N . ILE A 1 220 ? -15.404 -3.915 7.982 1.00 94.44 220 ILE A N 1
ATOM 1691 C CA . ILE A 1 220 ? -14.022 -3.790 7.529 1.00 94.44 220 ILE A CA 1
ATOM 1692 C C . ILE A 1 220 ? -14.027 -4.042 6.028 1.00 94.44 220 ILE A C 1
ATOM 1694 O O . ILE A 1 220 ? -14.355 -5.141 5.576 1.00 94.44 220 ILE A O 1
ATOM 1698 N N . ARG A 1 221 ? -13.688 -3.014 5.255 1.00 96.38 221 ARG A N 1
ATOM 1699 C CA . ARG A 1 221 ? -13.763 -3.004 3.794 1.00 96.38 221 ARG A CA 1
ATOM 1700 C C . ARG A 1 221 ? -12.384 -2.889 3.166 1.00 96.38 221 ARG A C 1
ATOM 1702 O O . ARG A 1 221 ? -11.513 -2.202 3.697 1.00 96.38 221 ARG A O 1
ATOM 1709 N N . LEU A 1 222 ? -12.186 -3.544 2.027 1.00 93.06 222 LEU A N 1
ATOM 1710 C CA . LEU A 1 222 ? -10.961 -3.434 1.242 1.00 93.06 222 LEU A CA 1
ATOM 1711 C C . LEU A 1 222 ? -10.970 -2.142 0.415 1.00 93.06 222 LEU A C 1
ATOM 1713 O O . LEU A 1 222 ? -11.938 -1.828 -0.270 1.00 93.06 222 LEU A O 1
ATOM 1717 N N . GLY A 1 223 ? -9.877 -1.391 0.432 1.00 90.06 223 GLY A N 1
ATOM 1718 C CA . GLY A 1 223 ? -9.736 -0.162 -0.341 1.00 90.06 223 GLY A CA 1
ATOM 1719 C C . GLY A 1 223 ? -10.372 1.058 0.329 1.00 90.06 223 GLY A C 1
ATOM 1720 O O . GLY A 1 223 ? -9.672 1.849 0.957 1.00 90.06 223 GLY A O 1
ATOM 1721 N N . ASN A 1 224 ? -11.674 1.255 0.110 1.00 90.06 224 ASN A N 1
ATOM 1722 C CA . ASN A 1 224 ? -12.420 2.453 0.518 1.00 90.06 224 ASN A CA 1
ATOM 1723 C C . ASN A 1 224 ? -13.794 2.105 1.129 1.00 90.06 224 ASN A C 1
ATOM 1725 O O . ASN A 1 224 ? -14.148 0.933 1.258 1.00 90.06 224 ASN A O 1
ATOM 1729 N N . GLN A 1 225 ? -14.595 3.120 1.473 1.00 92.25 225 GLN A N 1
ATOM 1730 C CA . GLN A 1 225 ? -15.892 2.959 2.143 1.00 92.25 225 GLN A CA 1
ATOM 1731 C C . GLN A 1 225 ? -16.953 2.195 1.331 1.00 92.25 225 GLN A C 1
ATOM 1733 O O . GLN A 1 225 ? -17.930 1.716 1.897 1.00 92.25 225 GLN A O 1
ATOM 1738 N N . TYR A 1 226 ? -16.766 2.060 0.017 1.00 94.31 226 TYR A N 1
ATOM 1739 C CA . TYR A 1 226 ? -17.643 1.301 -0.879 1.00 94.31 226 TYR A CA 1
ATOM 1740 C C . TYR A 1 226 ? -17.046 -0.045 -1.302 1.00 94.31 226 TYR A C 1
ATOM 1742 O O . TYR A 1 226 ? -17.655 -0.754 -2.100 1.00 94.31 226 TYR A O 1
ATOM 1750 N N . GLY A 1 227 ? -15.851 -0.383 -0.816 1.00 94.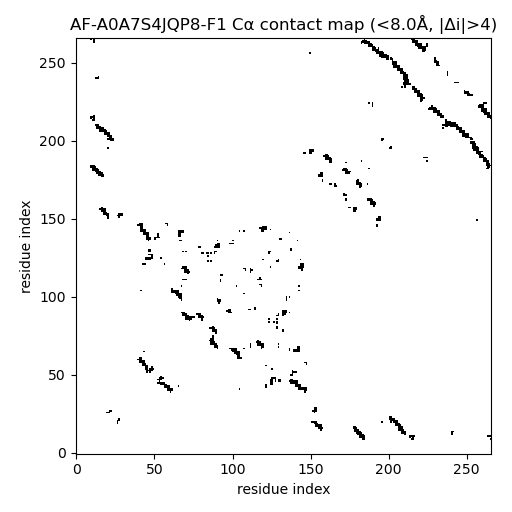69 227 GLY A N 1
ATOM 1751 C CA . GLY A 1 227 ? -15.163 -1.614 -1.179 1.00 94.69 227 GLY A CA 1
ATOM 1752 C C . GLY A 1 227 ? -15.784 -2.866 -0.568 1.00 94.69 227 GLY A C 1
ATOM 1753 O O . GLY A 1 227 ? -16.677 -2.793 0.285 1.00 94.69 227 GLY A O 1
ATOM 1754 N N . ASP A 1 228 ? -15.284 -4.020 -1.002 1.00 97.06 228 ASP A N 1
ATOM 1755 C CA . ASP A 1 228 ? -15.759 -5.326 -0.549 1.00 97.06 228 ASP A CA 1
ATOM 1756 C C . ASP A 1 228 ? -15.556 -5.495 0.958 1.00 97.06 228 ASP A C 1
ATOM 1758 O O . ASP A 1 228 ? -14.502 -5.153 1.500 1.00 97.06 228 ASP A O 1
ATOM 1762 N N . ILE A 1 229 ? -16.567 -6.035 1.641 1.00 97.75 229 ILE A N 1
ATOM 1763 C CA . ILE A 1 229 ? -16.488 -6.345 3.071 1.00 97.75 229 ILE A CA 1
ATOM 1764 C C . ILE A 1 229 ? -15.614 -7.588 3.238 1.00 97.75 229 ILE A C 1
ATOM 1766 O O . ILE A 1 229 ? -15.973 -8.672 2.781 1.00 97.75 229 ILE A O 1
ATOM 1770 N N . ILE A 1 230 ? -14.485 -7.426 3.922 1.00 96.06 230 ILE A N 1
ATOM 1771 C CA . ILE A 1 230 ? -13.561 -8.514 4.253 1.00 96.06 230 ILE A CA 1
ATOM 1772 C C . ILE A 1 230 ? -13.752 -9.009 5.683 1.00 96.06 230 ILE A C 1
ATOM 1774 O O . ILE A 1 230 ? -13.269 -10.080 6.008 1.00 96.06 230 ILE A O 1
ATOM 1778 N N . GLY A 1 231 ? -14.461 -8.275 6.538 1.00 95.25 231 GLY A N 1
ATOM 1779 C CA . GLY A 1 231 ? -14.788 -8.711 7.891 1.00 95.25 231 GLY A CA 1
ATOM 1780 C C . GLY A 1 231 ? -15.815 -7.805 8.552 1.00 95.25 231 GLY A C 1
ATOM 1781 O O . GLY A 1 231 ? -16.100 -6.702 8.081 1.00 95.25 231 GLY A O 1
ATOM 1782 N N . THR A 1 232 ? -16.372 -8.267 9.665 1.00 94.88 232 THR A N 1
ATOM 1783 C CA . THR A 1 232 ? -17.337 -7.502 10.457 1.00 94.88 232 THR A CA 1
ATOM 1784 C C . THR A 1 232 ? -16.962 -7.596 11.923 1.00 94.88 232 THR A C 1
ATOM 1786 O O . THR A 1 232 ? -16.783 -8.686 12.459 1.00 94.88 232 THR A O 1
ATOM 1789 N N . PHE A 1 233 ? -16.853 -6.446 12.577 1.00 92.31 233 PHE A N 1
ATOM 1790 C CA . PHE A 1 233 ? -16.542 -6.343 13.989 1.00 92.31 233 PHE A CA 1
ATOM 1791 C C . PHE A 1 233 ? -17.790 -5.974 14.787 1.00 92.31 233 PHE A C 1
ATOM 1793 O O . PHE A 1 233 ? -18.364 -4.908 14.585 1.00 92.31 233 PHE A O 1
ATOM 1800 N N . GLN A 1 234 ? -18.190 -6.843 15.714 1.00 91.38 234 GLN A N 1
ATOM 1801 C CA . GLN A 1 234 ? -19.299 -6.610 16.640 1.00 91.38 234 GLN A CA 1
ATOM 1802 C C . GLN A 1 234 ? -18.753 -6.357 18.058 1.00 91.38 234 GLN A C 1
ATOM 1804 O O . GLN A 1 234 ? -18.572 -7.318 18.817 1.00 91.38 234 GLN A O 1
ATOM 1809 N N . PRO A 1 235 ? -18.438 -5.097 18.417 1.00 87.12 235 PRO A N 1
ATOM 1810 C CA . PRO A 1 235 ? -17.876 -4.761 19.722 1.00 87.12 235 PRO A CA 1
ATOM 1811 C C . PRO A 1 235 ? -18.862 -5.100 20.842 1.00 87.12 235 PRO A C 1
ATOM 1813 O O . PRO A 1 235 ? -20.029 -4.712 20.791 1.00 87.12 235 PRO A O 1
ATOM 1816 N N . GLN A 1 236 ? -18.387 -5.810 21.863 1.00 90.00 236 GLN A N 1
ATOM 1817 C CA . GLN A 1 236 ? -19.162 -6.077 23.074 1.00 90.00 236 GLN A CA 1
ATOM 1818 C C . GLN A 1 236 ? -19.041 -4.901 24.047 1.00 90.00 236 GLN A C 1
ATOM 1820 O O . GLN A 1 236 ? -18.103 -4.114 23.963 1.00 90.00 236 GLN A O 1
ATOM 1825 N N . ASP A 1 237 ? -20.003 -4.768 24.956 1.00 89.81 237 ASP A N 1
ATOM 1826 C CA . ASP A 1 237 ? -19.919 -3.798 26.050 1.00 89.81 237 ASP A CA 1
ATOM 1827 C C . ASP A 1 237 ? -18.732 -4.152 26.959 1.00 89.81 237 ASP A C 1
ATOM 1829 O O . ASP A 1 237 ? -18.689 -5.237 27.544 1.00 89.81 237 ASP A O 1
ATOM 1833 N N . THR A 1 238 ? -17.763 -3.244 27.049 1.00 88.50 238 THR A N 1
ATOM 1834 C CA . THR A 1 238 ? -16.589 -3.366 27.915 1.00 88.50 238 THR A CA 1
ATOM 1835 C C . THR A 1 238 ? -16.825 -2.707 29.276 1.00 88.50 238 THR A C 1
ATOM 1837 O O . THR A 1 238 ? -15.958 -2.748 30.140 1.00 88.50 238 THR A O 1
ATOM 1840 N N . GLY A 1 239 ? -17.992 -2.113 29.525 1.00 87.75 239 GLY A N 1
ATOM 1841 C CA . GLY A 1 239 ? -18.405 -1.524 30.799 1.00 87.75 239 GLY A CA 1
ATOM 1842 C C . GLY A 1 239 ? -18.154 -0.020 30.928 1.00 87.75 239 GLY A C 1
ATOM 1843 O O . GLY A 1 239 ? -18.792 0.617 31.764 1.00 87.75 239 GLY A O 1
ATOM 1844 N N . ASP A 1 240 ? -17.259 0.554 30.118 1.00 81.38 240 ASP A N 1
ATOM 1845 C CA . ASP A 1 240 ? -17.078 2.003 29.953 1.00 81.38 240 ASP A CA 1
ATOM 1846 C C . ASP A 1 240 ? -16.337 2.293 28.636 1.00 81.38 240 ASP A C 1
ATOM 1848 O O . ASP A 1 240 ? -15.612 1.445 28.114 1.00 81.38 240 ASP A O 1
ATOM 1852 N N . TRP A 1 241 ? -16.467 3.507 28.111 1.00 79.31 241 TRP A N 1
ATOM 1853 C CA . TRP A 1 241 ? -15.781 3.951 26.896 1.00 79.31 241 TRP A CA 1
ATOM 1854 C C . TRP A 1 241 ? -14.257 4.009 27.059 1.00 79.31 241 TRP A C 1
ATOM 1856 O O . TRP A 1 241 ? -13.535 3.832 26.082 1.00 79.31 241 TRP A O 1
ATOM 1866 N N . ASP A 1 242 ? -13.783 4.183 28.295 1.00 79.38 242 ASP A N 1
ATOM 1867 C CA . ASP A 1 242 ? -12.364 4.166 28.659 1.00 79.38 242 ASP A CA 1
ATOM 1868 C C . ASP A 1 242 ? -11.881 2.795 29.177 1.00 79.38 242 ASP A C 1
ATOM 1870 O O . ASP A 1 242 ? -10.710 2.651 29.545 1.00 79.38 242 ASP A O 1
ATOM 1874 N N . ASN A 1 243 ? -12.753 1.777 29.234 1.00 82.75 243 ASN A N 1
ATOM 1875 C CA . ASN A 1 243 ? -12.345 0.418 29.584 1.00 82.75 243 ASN A CA 1
ATOM 1876 C C . ASN 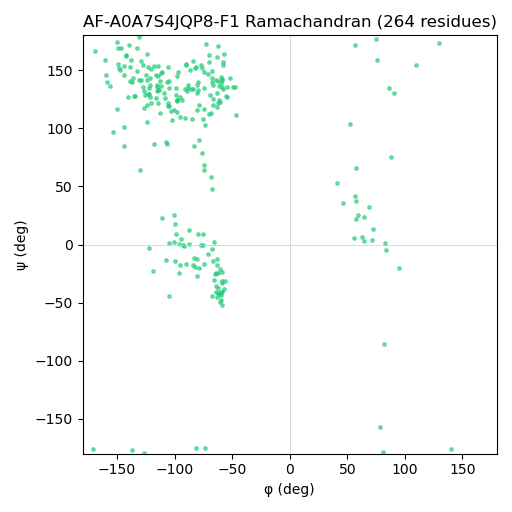A 1 243 ? -12.077 -0.384 28.312 1.00 82.75 243 ASN A C 1
ATOM 1878 O O . ASN A 1 243 ? -13.005 -0.712 27.577 1.00 82.75 243 ASN A O 1
ATOM 1882 N N . PHE A 1 244 ? -10.812 -0.694 28.042 1.00 81.50 244 PHE A N 1
ATOM 1883 C CA . PHE A 1 244 ? -10.416 -1.262 26.759 1.00 81.50 244 PHE A CA 1
ATOM 1884 C C . PHE A 1 244 ? -10.118 -2.759 26.816 1.00 81.50 244 PHE A C 1
ATOM 1886 O O . PHE A 1 244 ? -9.398 -3.231 27.697 1.00 81.50 244 PHE A O 1
ATOM 1893 N N . GLU A 1 245 ? -10.533 -3.472 25.774 1.00 84.38 245 GLU A N 1
ATOM 1894 C CA . GLU A 1 245 ? -10.260 -4.889 25.554 1.00 84.38 245 GLU A CA 1
ATOM 1895 C C . GLU A 1 245 ? -9.650 -5.139 24.165 1.00 84.38 245 GLU A C 1
ATOM 1897 O O . GLU A 1 245 ? -9.819 -4.350 23.234 1.00 84.38 245 GLU A O 1
ATOM 1902 N N . GLU A 1 246 ? -8.892 -6.231 24.018 1.00 83.31 246 GLU A N 1
ATOM 1903 C CA . GLU A 1 246 ? -8.394 -6.694 22.716 1.00 83.31 246 GLU A CA 1
ATOM 1904 C C . GLU A 1 246 ? -9.291 -7.815 22.178 1.00 83.31 246 GLU A C 1
ATOM 1906 O O . GLU A 1 246 ? -9.605 -8.765 22.894 1.00 83.31 246 GLU A O 1
ATOM 1911 N N . VAL A 1 247 ? -9.649 -7.737 20.897 1.00 86.50 247 VAL A N 1
ATOM 1912 C CA . VAL A 1 247 ? -10.455 -8.756 20.214 1.00 86.50 247 VAL A CA 1
ATOM 1913 C C . VAL A 1 247 ? -9.892 -9.068 18.839 1.00 86.50 247 VAL A C 1
ATOM 1915 O O . VAL A 1 247 ? -9.420 -8.174 18.139 1.00 86.50 247 VAL A O 1
ATOM 1918 N N . ASP A 1 248 ? -9.966 -10.339 18.453 1.00 86.94 248 ASP A N 1
ATOM 1919 C CA . ASP A 1 248 ? -9.576 -10.819 17.131 1.00 86.94 248 ASP A CA 1
ATOM 1920 C C . ASP A 1 248 ? -10.816 -10.953 16.247 1.00 86.94 248 ASP A C 1
ATOM 1922 O O . ASP A 1 248 ? -11.750 -11.676 16.588 1.00 86.94 248 ASP A O 1
ATOM 1926 N N . ILE A 1 249 ? -10.801 -10.280 15.103 1.00 89.75 249 ILE A N 1
ATOM 1927 C CA . ILE A 1 249 ? -11.865 -10.280 14.103 1.00 89.75 249 ILE A CA 1
ATOM 1928 C C . ILE A 1 249 ? -11.397 -11.129 12.930 1.00 89.75 249 ILE A C 1
ATOM 1930 O O . ILE A 1 249 ? -10.352 -10.845 12.340 1.00 89.75 249 ILE A O 1
ATOM 1934 N N . ASP A 1 250 ? -12.157 -12.169 12.602 1.00 92.44 250 ASP A N 1
ATOM 1935 C CA . ASP A 1 250 ? -11.899 -12.985 11.420 1.00 92.44 250 ASP A CA 1
ATOM 1936 C C . ASP A 1 250 ? -12.145 -12.168 10.146 1.00 92.44 250 ASP A C 1
ATOM 1938 O O . ASP A 1 250 ? -13.103 -11.392 10.057 1.00 92.44 250 ASP A O 1
ATOM 1942 N N . ILE A 1 251 ? -11.271 -12.351 9.158 1.00 93.44 251 ILE A N 1
ATOM 1943 C CA . ILE A 1 251 ? -11.378 -11.711 7.849 1.00 93.44 251 ILE A CA 1
ATOM 1944 C C . ILE A 1 251 ? -11.262 -12.726 6.710 1.00 93.44 251 ILE A C 1
ATOM 1946 O O . ILE A 1 251 ? -10.700 -13.811 6.872 1.00 93.44 251 ILE A O 1
ATOM 1950 N N . ALA A 1 252 ? -11.785 -12.351 5.545 1.00 94.19 252 ALA A N 1
ATOM 1951 C CA . ALA A 1 252 ? -11.531 -13.022 4.282 1.00 94.19 252 ALA A CA 1
ATOM 1952 C C . ALA A 1 252 ? -10.026 -13.046 3.975 1.00 94.19 252 ALA A C 1
ATOM 1954 O O . ALA A 1 252 ? -9.274 -12.179 4.424 1.00 94.19 252 ALA A O 1
ATOM 1955 N N . ASP A 1 253 ? -9.601 -14.034 3.185 1.00 89.62 253 ASP A N 1
ATOM 1956 C CA . ASP A 1 253 ? -8.221 -14.105 2.716 1.00 89.62 253 ASP A CA 1
ATOM 1957 C C . ASP A 1 253 ? -7.939 -12.943 1.759 1.00 89.62 253 ASP A C 1
ATOM 1959 O O . ASP A 1 253 ? -8.599 -12.784 0.730 1.00 89.62 253 ASP A O 1
ATOM 1963 N N . VAL A 1 254 ? -6.969 -12.117 2.132 1.00 86.00 254 VAL A N 1
ATOM 1964 C CA . VAL A 1 254 ? -6.523 -10.951 1.374 1.00 86.00 254 VAL A CA 1
ATOM 1965 C C . VAL A 1 254 ? -5.023 -11.099 1.206 1.00 86.00 254 VAL A C 1
ATOM 1967 O O . VAL A 1 254 ? -4.312 -11.358 2.170 1.00 86.00 254 VAL A O 1
ATOM 1970 N N . GLU A 1 255 ? -4.525 -10.921 -0.012 1.00 77.69 255 GLU A N 1
ATOM 1971 C CA . GLU A 1 255 ? -3.093 -10.999 -0.291 1.00 77.69 255 GLU A CA 1
ATOM 1972 C C . GLU A 1 255 ? -2.516 -9.637 -0.665 1.00 77.69 255 GLU A C 1
ATOM 1974 O O . GLU A 1 255 ? -3.164 -8.822 -1.317 1.00 77.69 255 GLU A O 1
ATOM 1979 N N . GLY A 1 256 ? -1.258 -9.398 -0.311 1.00 64.50 256 GLY A N 1
ATOM 1980 C CA . GLY A 1 256 ? -0.533 -8.213 -0.750 1.00 64.50 256 GLY A CA 1
ATOM 1981 C C . GLY A 1 256 ? -0.886 -6.939 0.020 1.00 64.50 256 GLY A C 1
ATOM 1982 O O . GLY A 1 256 ? -1.284 -6.974 1.184 1.00 64.50 256 GLY A O 1
ATOM 1983 N N . LEU A 1 257 ? -0.637 -5.793 -0.614 1.00 67.69 257 LEU A N 1
ATOM 1984 C CA . LEU A 1 257 ? -0.755 -4.467 -0.010 1.00 67.69 257 LEU A CA 1
ATOM 1985 C C . LEU A 1 257 ? -2.095 -3.832 -0.378 1.00 67.69 257 LEU A C 1
ATOM 1987 O O . LEU A 1 257 ? -2.370 -3.642 -1.559 1.00 67.69 257 LEU A O 1
ATOM 1991 N N . HIS A 1 258 ? -2.875 -3.432 0.623 1.00 78.88 258 HIS A N 1
ATOM 1992 C CA . HIS A 1 258 ? -4.177 -2.803 0.425 1.00 78.88 258 HIS A CA 1
ATOM 1993 C C . HIS A 1 258 ? -4.398 -1.634 1.372 1.00 78.88 258 HIS A C 1
ATOM 1995 O O . HIS A 1 258 ? -3.777 -1.519 2.426 1.00 78.88 258 HIS A O 1
ATOM 2001 N N . HIS A 1 259 ? -5.320 -0.756 1.000 1.00 82.56 259 HIS A N 1
ATOM 2002 C CA . HIS A 1 259 ? -5.974 0.096 1.985 1.00 82.56 259 HIS A CA 1
ATOM 2003 C C . HIS A 1 259 ? -7.085 -0.708 2.658 1.00 82.56 259 HIS A C 1
ATOM 2005 O O . HIS A 1 259 ? -7.648 -1.613 2.043 1.00 82.56 259 HIS A O 1
ATOM 2011 N N . ILE A 1 260 ? -7.416 -0.372 3.898 1.00 90.75 260 ILE A N 1
ATOM 2012 C CA . ILE A 1 260 ? -8.595 -0.912 4.573 1.00 90.75 260 ILE A CA 1
ATOM 2013 C C . ILE A 1 260 ? -9.399 0.213 5.186 1.00 90.75 260 ILE A C 1
ATOM 2015 O O . ILE 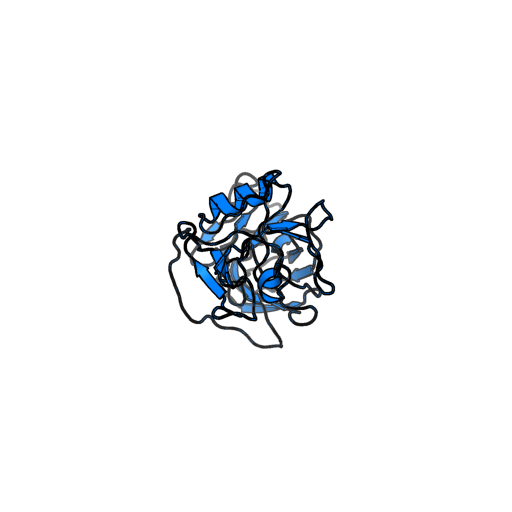A 1 260 ? -8.831 1.154 5.739 1.00 90.75 260 ILE A O 1
ATOM 2019 N N . THR A 1 261 ? -10.714 0.092 5.126 1.00 91.69 261 THR A N 1
ATOM 2020 C CA . THR A 1 261 ? -11.641 1.090 5.640 1.00 91.69 261 THR A CA 1
ATOM 2021 C C . THR A 1 261 ? -12.537 0.471 6.695 1.00 91.69 261 THR A C 1
ATOM 2023 O O . THR A 1 261 ? -13.173 -0.549 6.451 1.00 91.69 261 THR A O 1
ATOM 2026 N N . PHE A 1 262 ? -12.588 1.096 7.865 1.00 92.81 262 PHE A N 1
ATOM 2027 C CA . PHE A 1 262 ? -13.536 0.783 8.928 1.00 92.81 262 PHE A CA 1
ATOM 2028 C C . PHE A 1 262 ? -14.732 1.713 8.760 1.00 92.81 262 PHE A C 1
ATOM 2030 O O . PHE A 1 262 ? -14.528 2.924 8.705 1.00 92.81 262 PHE A O 1
ATOM 2037 N N . VAL A 1 263 ? -15.942 1.162 8.654 1.00 92.00 263 VAL A N 1
ATOM 2038 C CA . VAL A 1 263 ? -17.194 1.922 8.494 1.00 92.00 263 VAL A CA 1
ATOM 2039 C C . VAL A 1 263 ? -18.138 1.609 9.653 1.00 92.00 263 VAL A C 1
ATOM 2041 O O . VAL A 1 263 ? -18.489 0.443 9.845 1.00 92.00 263 VAL A O 1
ATOM 2044 N N . GLY A 1 264 ? -18.547 2.632 10.403 1.00 88.62 264 GLY A N 1
ATOM 2045 C CA . GLY A 1 264 ? -19.525 2.523 11.486 1.00 88.62 264 GLY A CA 1
ATOM 2046 C C . GLY A 1 264 ? -20.916 2.159 10.967 1.00 88.62 264 GLY A C 1
ATOM 2047 O O . GLY A 1 264 ? -21.365 2.661 9.931 1.00 88.62 264 GLY A O 1
ATOM 2048 N N . LYS A 1 265 ? -21.584 1.242 11.666 1.00 86.50 265 LYS A N 1
ATOM 2049 C CA . LYS A 1 265 ? -22.935 0.748 11.388 1.00 86.50 265 LYS A CA 1
ATOM 2050 C C . LYS A 1 265 ? -23.697 0.521 12.688 1.00 86.50 265 LYS A C 1
ATOM 2052 O O . LYS A 1 265 ? -23.103 0.371 13.756 1.00 86.50 265 LYS A O 1
ATOM 2057 N N . ASP A 1 266 ? -25.015 0.409 12.560 1.00 78.12 266 ASP A N 1
ATOM 2058 C CA . ASP A 1 266 ? -25.963 0.308 13.666 1.00 78.12 266 ASP A CA 1
ATOM 2059 C C . ASP A 1 266 ? -27.012 -0.766 13.399 1.00 78.12 266 ASP A C 1
ATOM 2061 O O . ASP A 1 266 ? -27.373 -0.954 12.209 1.00 78.12 266 ASP A O 1
#

Radius of gyration: 21.86 Å; Cα contacts (8 Å, |Δi|>4): 658; chains: 1; bounding box: 66×38×60 Å

Organism: NCBI:txid265563